Protein AF-A0A9E5EY54-F1 (afdb_monomer)

Secondary structure (DSSP, 8-state):
-TTS-HHHHHHHHHHHHHHHHHHHHHHHHHHHTTSPPP----TT----PPTT-GGGHHHHHHHHHHHHHHHHHTTS-S------S-STT-B-TTS-BHHHHH--TT-HHHHHHHHHHHHHHHHHHHHHHHHHHHSEETTEEHHHH-EEEEE-S-B--SSSS-BSSS--EEEEE-GGGT---S------SSSPPPTHHHHHHHHHHTT---S--TT--S--TT--

Foldseek 3Di:
DVPDDPVVVVVVVVVVVVVVVVVVVVVVCVVCVPPDFDDDDCPPQLQPADPDDLLCLLSVLSNVLVVVVSCVSRVVDQDDDDDSFDLAQTQANRGDRLNVLLQVQPPPVSVVVNVNRVVSVVVSVVVSLVSQQPDDDDPHGRQQCHKDKDFDCWHCPPRRPIDNFPTPIDIGGNVVLVFDDDDDDDDDRVDGFDPCLCVQQVCVSVVNPDQDDDPGPGHDPRGD

Solvent-accessible surface area (backbone atoms only — not comparable to full-atom values): 13260 Å² total; per-residue (Å²): 125,92,87,57,53,78,66,55,48,51,53,50,50,53,50,54,50,51,53,53,50,49,56,52,48,51,59,50,48,66,75,43,71,84,53,76,76,72,90,72,81,65,81,90,65,56,79,81,60,62,92,90,48,72,88,32,48,52,46,42,52,51,27,52,48,48,50,53,50,50,32,50,79,61,63,73,49,93,79,86,87,82,86,90,58,51,78,78,75,10,56,30,68,85,56,46,52,47,41,67,36,36,52,29,66,65,40,66,68,35,49,54,51,48,52,51,32,53,51,47,52,52,52,51,52,50,50,50,48,47,54,31,51,72,35,80,41,92,100,47,29,38,24,33,70,35,76,43,81,47,71,47,91,47,33,41,52,89,47,27,77,54,29,76,59,85,44,53,72,45,79,44,52,12,49,80,60,46,38,61,79,97,75,82,90,84,68,51,92,88,73,52,83,51,74,39,8,53,54,36,38,50,41,43,61,72,69,43,96,62,90,73,37,93,82,28,88,46,65,46,83,81,46,88

Sequence (224 aa):
DKNLGANDRRKLDEYLSSVRQTEKQVGRLQGWVDVPKPNVPETGLQLGSQPGNGHDRPMWLDVMLEVAYLTFITDATRVITFEWSREAGGHGGGGENHHELSHHGGDAGMLSKLATIDKFHLSRLARFMGMLKSTAEADSNMLDRTMILYGSGMNSGKGGEHSPKNLPTLMAGGAKLGFKHGRHLAFDADKHPPLSNVLLTMLQKMGVETNKFADATGTLTGLV

Radius of gyration: 20.41 Å; Cα contacts (8 Å, |Δi|>4): 233; chains: 1; bounding box: 44×51×55 Å

Mean predicted aligned error: 8.87 Å

Structure (mmCIF, N/CA/C/O backbone):
data_AF-A0A9E5EY54-F1
#
_entry.id   AF-A0A9E5EY54-F1
#
loop_
_atom_site.group_PDB
_atom_site.id
_atom_site.type_symbol
_atom_site.label_atom_id
_atom_site.label_alt_id
_atom_site.label_comp_id
_atom_site.label_asym_id
_atom_site.label_entity_id
_atom_site.label_seq_id
_atom_site.pdbx_PDB_ins_code
_atom_site.Cartn_x
_atom_site.Cartn_y
_atom_site.Cartn_z
_atom_site.occupancy
_atom_site.B_iso_or_equiv
_atom_site.auth_seq_id
_atom_site.auth_comp_id
_atom_site.auth_asym_id
_atom_site.auth_atom_id
_atom_site.pdbx_PDB_model_num
ATOM 1 N N . ASP A 1 1 ? -16.550 34.115 2.912 1.00 56.34 1 ASP A N 1
ATOM 2 C CA . ASP A 1 1 ? -16.030 32.996 2.086 1.00 56.34 1 ASP A CA 1
ATOM 3 C C . ASP A 1 1 ? -16.039 33.195 0.568 1.00 56.34 1 ASP A C 1
ATOM 5 O O . ASP A 1 1 ? -15.163 32.650 -0.092 1.00 56.34 1 ASP A O 1
ATOM 9 N N . LYS A 1 2 ? -16.947 33.987 -0.034 1.00 56.59 2 LYS A N 1
ATOM 10 C CA . LYS A 1 2 ? -16.960 34.207 -1.503 1.00 56.59 2 LYS A CA 1
ATOM 11 C C . LYS A 1 2 ? -15.900 35.186 -2.051 1.00 56.59 2 LYS A C 1
ATOM 13 O O . LYS A 1 2 ? -15.722 35.231 -3.261 1.00 56.59 2 LYS A O 1
ATOM 18 N N . ASN A 1 3 ? -15.180 35.908 -1.184 1.00 69.06 3 ASN A N 1
ATOM 19 C CA . ASN A 1 3 ? -14.206 36.948 -1.569 1.00 69.06 3 ASN A CA 1
ATOM 20 C C . ASN A 1 3 ? -12.732 36.512 -1.451 1.00 69.06 3 ASN A C 1
ATOM 22 O O . ASN A 1 3 ? -11.843 37.341 -1.600 1.00 69.06 3 ASN A O 1
ATOM 26 N N . LEU A 1 4 ? -12.459 35.238 -1.151 1.00 77.75 4 LEU A N 1
ATOM 27 C CA . LEU A 1 4 ? -11.096 34.718 -1.012 1.00 77.75 4 LEU A CA 1
ATOM 28 C C . LEU A 1 4 ? -10.596 34.097 -2.322 1.00 77.75 4 LEU A C 1
ATOM 30 O O . LEU A 1 4 ? -11.354 33.443 -3.052 1.00 77.75 4 LEU A O 1
ATOM 34 N N . GLY A 1 5 ? -9.296 34.240 -2.591 1.00 85.81 5 GLY A N 1
ATOM 35 C CA . GLY A 1 5 ? -8.627 33.539 -3.683 1.00 85.81 5 GLY A CA 1
ATOM 36 C C . GLY A 1 5 ? -8.725 32.016 -3.526 1.00 85.81 5 GLY A C 1
ATOM 37 O O . GLY A 1 5 ? -9.009 31.489 -2.451 1.00 85.81 5 GLY A O 1
ATOM 38 N N . ALA A 1 6 ? -8.523 31.262 -4.610 1.00 83.12 6 ALA A N 1
ATOM 39 C CA . ALA A 1 6 ? -8.554 29.793 -4.550 1.00 83.12 6 ALA A CA 1
ATOM 40 C C . ALA A 1 6 ? -7.471 29.213 -3.615 1.00 83.12 6 ALA A C 1
ATOM 42 O O . ALA A 1 6 ? -7.700 28.207 -2.947 1.00 83.12 6 ALA A O 1
ATOM 43 N N . ASN A 1 7 ? -6.304 29.861 -3.541 1.00 76.62 7 ASN A N 1
ATOM 44 C CA . ASN A 1 7 ? -5.217 29.452 -2.650 1.00 76.62 7 ASN A CA 1
ATOM 45 C C . ASN A 1 7 ? -5.533 29.752 -1.181 1.00 76.62 7 ASN A C 1
ATOM 47 O O . ASN A 1 7 ? -5.331 28.882 -0.339 1.00 76.62 7 ASN A O 1
ATOM 51 N N . ASP A 1 8 ? -6.106 30.921 -0.891 1.00 84.69 8 ASP A N 1
ATOM 52 C CA . ASP A 1 8 ? -6.471 31.305 0.477 1.00 84.69 8 ASP A CA 1
ATOM 53 C C . ASP A 1 8 ? -7.584 30.417 1.031 1.00 84.69 8 ASP A C 1
ATOM 55 O O . ASP A 1 8 ? -7.522 30.001 2.183 1.00 84.69 8 ASP A O 1
ATOM 59 N N . ARG A 1 9 ? -8.567 30.051 0.194 1.00 79.44 9 ARG A N 1
ATOM 60 C CA . ARG A 1 9 ? -9.599 29.069 0.564 1.00 79.44 9 ARG A CA 1
ATOM 61 C C . ARG A 1 9 ? -8.993 27.717 0.916 1.00 79.44 9 ARG A C 1
ATOM 63 O O . ARG A 1 9 ? -9.321 27.175 1.959 1.00 79.44 9 ARG A O 1
ATOM 70 N N . ARG A 1 10 ? -8.046 27.222 0.112 1.00 71.44 10 ARG A N 1
ATOM 71 C CA . ARG A 1 10 ? -7.315 25.979 0.415 1.00 71.44 10 ARG A CA 1
ATOM 72 C C . ARG A 1 10 ? -6.575 26.054 1.748 1.00 71.44 10 ARG A C 1
ATOM 74 O O . ARG A 1 10 ? -6.662 25.123 2.537 1.00 71.44 10 ARG A O 1
ATOM 81 N N . LYS A 1 11 ? -5.872 27.159 2.012 1.00 71.12 11 LYS A N 1
ATOM 82 C CA . LYS A 1 11 ? -5.149 27.353 3.275 1.00 71.12 11 LYS A CA 1
ATOM 83 C C . LYS A 1 11 ? -6.075 27.446 4.479 1.00 71.12 11 LYS A C 1
ATOM 85 O O . LYS A 1 11 ? -5.766 26.881 5.526 1.00 71.12 11 LYS A O 1
ATOM 90 N N . LEU A 1 12 ? -7.211 28.116 4.327 1.00 81.88 12 LEU A N 1
ATOM 91 C CA . LEU A 1 12 ? -8.228 28.181 5.366 1.00 81.88 12 LEU A CA 1
ATOM 92 C C . LEU A 1 12 ? -8.849 26.799 5.623 1.00 81.88 12 LEU A C 1
ATOM 94 O O . LEU A 1 12 ? -8.983 26.408 6.780 1.00 81.88 12 LEU A O 1
ATOM 98 N N . ASP A 1 13 ? -9.148 26.035 4.571 1.00 78.56 13 ASP A N 1
ATOM 99 C CA . ASP A 1 13 ? -9.661 24.665 4.676 1.00 78.56 13 ASP A CA 1
ATOM 100 C C . ASP A 1 13 ? -8.648 23.726 5.354 1.00 78.56 13 ASP A C 1
ATOM 102 O O . ASP A 1 13 ? -9.033 22.936 6.219 1.00 78.56 13 ASP A O 1
ATOM 106 N N . GLU A 1 14 ? -7.355 23.827 5.019 1.00 67.75 14 GLU A N 1
ATOM 107 C CA . GLU A 1 14 ? -6.261 23.108 5.696 1.00 67.75 14 GLU A CA 1
ATOM 108 C C . GLU A 1 14 ? -6.229 23.439 7.197 1.00 67.75 14 GLU A C 1
ATOM 110 O O . GLU A 1 14 ? -6.195 22.534 8.034 1.00 67.75 14 GLU A O 1
ATOM 115 N N . TYR A 1 15 ? -6.293 24.729 7.548 1.00 74.69 15 TYR A N 1
ATOM 116 C CA . TYR A 1 15 ? -6.277 25.187 8.938 1.00 74.69 15 TYR A CA 1
ATOM 117 C C . TYR A 1 15 ? -7.493 24.684 9.728 1.00 74.69 15 TYR A C 1
ATOM 119 O O . TYR A 1 15 ? -7.338 24.084 10.792 1.00 74.69 15 TYR A O 1
ATOM 127 N N . LEU A 1 16 ? -8.705 24.867 9.196 1.00 80.75 16 LEU A N 1
ATOM 128 C CA . LEU A 1 16 ? -9.940 24.408 9.839 1.00 80.75 16 LEU A CA 1
ATOM 129 C C . LEU A 1 16 ? -9.972 22.881 9.973 1.00 80.75 16 LEU A C 1
ATOM 131 O O . LEU A 1 16 ? -10.426 22.354 10.991 1.00 80.75 16 LEU A O 1
ATOM 135 N N . SER A 1 17 ? -9.441 22.164 8.980 1.00 70.94 17 SER A N 1
ATOM 136 C CA . SER A 1 17 ? -9.274 20.712 9.052 1.00 70.94 17 SER A CA 1
ATOM 137 C C . SER A 1 17 ? -8.313 20.313 10.171 1.00 70.94 17 SER A C 1
ATOM 139 O O . SER A 1 17 ? -8.625 19.389 10.921 1.00 70.94 17 SER A O 1
ATOM 141 N N . SER A 1 18 ? -7.196 21.029 10.337 1.00 62.22 18 SER A N 1
ATOM 142 C CA . SER A 1 18 ? -6.240 20.794 11.425 1.00 62.22 18 SER A CA 1
ATOM 143 C C . SER A 1 18 ? -6.861 21.033 12.803 1.00 62.22 18 SER A C 1
ATOM 145 O O . SER A 1 18 ? -6.700 20.186 13.679 1.00 62.22 18 SER A O 1
ATOM 147 N N . VAL A 1 19 ? -7.609 22.127 13.000 1.00 79.62 19 VAL A N 1
ATOM 148 C CA . VAL A 1 19 ? -8.304 22.405 14.273 1.00 79.62 19 VAL A CA 1
ATOM 149 C C . VAL A 1 19 ? -9.283 21.278 14.598 1.00 79.62 19 VAL A C 1
ATOM 151 O O . VAL A 1 19 ? -9.236 20.699 15.684 1.00 79.62 19 VAL A O 1
ATOM 154 N N . ARG A 1 20 ? -10.108 20.885 13.622 1.00 76.00 20 ARG A N 1
ATOM 155 C CA . ARG A 1 20 ? -11.089 19.808 13.792 1.00 76.00 20 ARG A CA 1
ATOM 156 C C . ARG A 1 20 ? -10.435 18.450 14.061 1.00 76.00 20 ARG A C 1
ATOM 158 O O . ARG A 1 20 ? -10.996 17.625 14.782 1.00 76.00 20 ARG A O 1
ATOM 165 N N . GLN A 1 21 ? -9.269 18.186 13.471 1.00 69.25 21 GLN A N 1
ATOM 166 C CA . GLN A 1 21 ? -8.481 16.989 13.767 1.00 69.25 21 GLN A CA 1
ATOM 167 C C . GLN A 1 21 ? -7.968 17.001 15.210 1.00 69.25 21 GLN A C 1
ATOM 169 O O . GLN A 1 21 ? -8.111 15.984 15.888 1.00 69.25 21 GLN A O 1
ATOM 174 N N . THR A 1 22 ? -7.463 18.136 15.699 1.00 67.50 22 THR A N 1
ATOM 175 C CA . THR A 1 22 ? -7.030 18.296 17.095 1.00 67.50 22 THR A CA 1
ATOM 176 C C . THR A 1 22 ? -8.183 18.070 18.070 1.00 67.50 22 THR A C 1
ATOM 178 O O . THR A 1 22 ? -8.035 17.300 19.014 1.00 67.50 22 THR A O 1
ATOM 181 N N . GLU A 1 23 ? -9.359 18.653 17.827 1.00 76.06 23 GLU A N 1
ATOM 182 C CA . GLU A 1 23 ? -10.547 18.448 18.672 1.00 76.06 23 GLU A CA 1
ATOM 183 C C . GLU A 1 23 ? -10.952 16.971 18.742 1.00 76.06 23 GLU A C 1
ATOM 185 O O . GLU A 1 23 ? -11.144 16.415 19.826 1.00 76.06 23 GLU A O 1
ATOM 190 N N . LYS A 1 24 ? -11.017 16.299 17.585 1.00 73.69 24 LYS A N 1
ATOM 191 C CA . LYS A 1 24 ? -11.286 14.856 17.523 1.00 73.69 24 LYS A CA 1
ATOM 192 C C . LYS A 1 24 ? -10.213 14.053 18.255 1.00 73.69 24 LYS A C 1
ATOM 194 O O . LYS A 1 24 ? -10.537 13.071 18.918 1.00 73.69 24 LYS A O 1
ATOM 199 N N . GLN A 1 25 ? -8.945 14.448 18.145 1.00 70.00 25 GLN A N 1
ATOM 200 C CA . GLN A 1 25 ? -7.847 13.788 18.840 1.00 70.00 25 GLN A CA 1
ATOM 201 C C . GLN A 1 25 ? -7.970 13.942 20.356 1.00 70.00 25 GLN A C 1
ATOM 203 O O . GLN A 1 25 ? -7.832 12.939 21.047 1.00 70.00 25 GLN A O 1
ATOM 208 N N . VAL A 1 26 ? -8.283 15.137 20.864 1.00 77.94 26 VAL A N 1
ATOM 209 C CA . VAL A 1 26 ? -8.530 15.374 22.296 1.00 77.94 26 VAL A CA 1
ATOM 210 C C . VAL A 1 26 ? -9.701 14.529 22.788 1.00 77.94 26 VAL A C 1
ATOM 212 O O . VAL A 1 26 ? -9.560 13.840 23.793 1.00 77.94 26 VAL A O 1
ATOM 215 N N . GLY A 1 27 ? -10.816 14.503 22.051 1.00 78.62 27 GLY A N 1
ATOM 216 C CA . GLY A 1 27 ? -11.973 13.677 22.405 1.00 78.62 27 GLY A CA 1
ATOM 217 C C . GLY A 1 27 ? -11.641 12.182 22.467 1.00 78.62 27 GLY A C 1
ATOM 218 O O . GLY A 1 27 ? -12.057 11.495 23.396 1.00 78.62 27 GLY A O 1
ATOM 219 N N . ARG A 1 28 ? -10.824 11.672 21.532 1.00 75.69 28 ARG A N 1
ATOM 220 C CA . ARG A 1 28 ? -10.296 10.302 21.634 1.00 75.69 28 ARG A CA 1
ATOM 221 C C . ARG A 1 28 ? -9.396 10.151 22.858 1.00 75.69 28 ARG A C 1
ATOM 223 O O . ARG A 1 28 ? -9.621 9.244 23.639 1.00 75.69 28 ARG A O 1
ATOM 230 N N . LEU A 1 29 ? -8.412 11.028 23.058 1.00 76.00 29 LEU A N 1
ATOM 231 C CA . LEU A 1 29 ? -7.468 10.926 24.179 1.00 76.00 29 LEU A CA 1
ATOM 232 C C . LEU A 1 29 ? -8.177 10.909 25.538 1.00 76.00 29 LEU A C 1
ATOM 234 O O . LEU A 1 29 ? -7.784 10.135 26.401 1.00 76.00 29 LEU A O 1
ATOM 238 N N . GLN A 1 30 ? -9.252 11.684 25.707 1.00 80.12 30 GLN A N 1
ATOM 239 C CA . GLN A 1 30 ? -10.081 11.654 26.916 1.00 80.12 30 GLN A CA 1
ATOM 240 C C . GLN A 1 30 ? -10.681 10.267 27.184 1.00 80.12 30 GLN A C 1
ATOM 242 O O . GLN A 1 30 ? -10.671 9.816 28.322 1.00 80.12 30 GLN A O 1
ATOM 247 N N . GLY A 1 31 ? -11.153 9.565 26.149 1.00 77.44 31 GLY A N 1
ATOM 248 C CA . GLY A 1 31 ? -11.696 8.209 26.289 1.00 77.44 31 GLY A CA 1
ATOM 249 C C . GLY A 1 31 ? -10.645 7.125 26.556 1.00 77.44 31 GLY A C 1
ATOM 250 O O . GLY A 1 31 ? -11.003 6.029 26.973 1.00 77.44 31 GLY A O 1
ATOM 251 N N . TRP A 1 32 ? -9.365 7.422 26.323 1.00 74.38 32 TRP A N 1
ATOM 252 C CA . TRP A 1 32 ? -8.252 6.477 26.459 1.00 74.38 32 TRP A CA 1
ATOM 253 C C . TRP A 1 32 ? -7.305 6.815 27.617 1.00 74.38 32 TRP A C 1
ATOM 255 O O . TRP A 1 32 ? -6.356 6.071 27.847 1.00 74.38 32 TRP A O 1
ATOM 265 N N . VAL A 1 33 ? -7.547 7.909 28.351 1.00 79.62 33 VAL A N 1
ATOM 266 C CA . VAL A 1 33 ? -6.635 8.393 29.404 1.00 79.62 33 VAL A CA 1
ATOM 267 C C . VAL A 1 33 ? -6.469 7.379 30.540 1.00 79.62 33 VAL A C 1
ATOM 269 O O . VAL A 1 33 ? -5.359 7.189 31.028 1.00 79.62 33 VAL A O 1
ATOM 272 N N . ASP A 1 34 ? -7.552 6.673 30.875 1.00 83.81 34 ASP A N 1
ATOM 273 C CA . ASP A 1 34 ? -7.596 5.655 31.929 1.00 83.81 34 ASP A CA 1
ATOM 274 C C . ASP A 1 34 ? -7.601 4.221 31.371 1.00 83.81 34 ASP A C 1
ATOM 276 O O . ASP A 1 34 ? -7.705 3.255 32.129 1.00 83.81 34 ASP A O 1
ATOM 280 N N . VAL A 1 35 ? -7.503 4.052 30.046 1.00 77.50 35 VAL A N 1
ATOM 281 C CA . VAL A 1 35 ? -7.444 2.727 29.419 1.00 77.50 35 VAL A CA 1
ATOM 282 C C . VAL A 1 35 ? -5.991 2.249 29.458 1.00 77.50 35 VAL A C 1
ATOM 284 O O . VAL A 1 35 ? -5.136 2.833 28.785 1.00 77.50 35 VAL A O 1
ATOM 287 N N . PRO A 1 36 ? -5.666 1.195 30.228 1.00 77.56 36 PRO A N 1
ATOM 288 C CA . PRO A 1 36 ? -4.307 0.683 30.270 1.00 77.56 36 PRO A CA 1
ATOM 289 C C . PRO A 1 36 ? -3.903 0.185 28.881 1.00 77.56 36 PRO A C 1
ATOM 291 O O . PRO A 1 36 ? -4.660 -0.520 28.210 1.00 77.56 36 PRO A O 1
ATOM 294 N N . LYS A 1 37 ? -2.687 0.541 28.451 1.00 73.75 37 LYS A N 1
ATOM 295 C CA . LYS A 1 37 ? -2.128 0.013 27.203 1.00 73.75 37 LYS A CA 1
ATOM 296 C C . LYS A 1 37 ? -2.082 -1.518 27.278 1.00 73.75 37 LYS A C 1
ATOM 298 O O . LYS A 1 37 ? -1.728 -2.052 28.334 1.00 73.75 37 LYS A O 1
ATOM 303 N N . PRO A 1 38 ? -2.405 -2.231 26.188 1.00 71.81 38 PRO A N 1
ATOM 304 C CA . PRO A 1 38 ? -2.306 -3.682 26.182 1.00 71.81 38 PRO A CA 1
ATOM 305 C C . PRO A 1 38 ? -0.857 -4.110 26.439 1.00 71.81 38 PRO A C 1
ATOM 307 O O . PRO A 1 38 ? 0.084 -3.473 25.961 1.00 71.81 38 PRO A O 1
ATOM 310 N N . ASN A 1 39 ? -0.679 -5.193 27.197 1.00 76.50 39 ASN A N 1
ATOM 311 C CA . ASN A 1 39 ? 0.634 -5.797 27.386 1.00 76.50 39 ASN A CA 1
ATOM 312 C C . ASN A 1 39 ? 0.988 -6.605 26.133 1.00 76.50 39 ASN A C 1
ATOM 314 O O . ASN A 1 39 ? 0.347 -7.619 25.849 1.00 76.50 39 ASN A O 1
ATOM 318 N N . VAL A 1 40 ? 1.979 -6.138 25.378 1.00 73.12 40 VAL A N 1
ATOM 319 C CA . VAL A 1 40 ? 2.415 -6.774 24.134 1.00 73.12 40 VAL A CA 1
ATOM 320 C C . VAL A 1 40 ? 3.734 -7.496 24.400 1.00 73.12 40 VAL A C 1
ATOM 322 O O . VAL A 1 40 ? 4.707 -6.835 24.760 1.00 73.12 40 VAL A O 1
ATOM 325 N N . PRO A 1 41 ? 3.805 -8.827 24.220 1.00 74.56 41 PRO A N 1
ATOM 326 C CA . PRO A 1 41 ? 5.069 -9.542 24.308 1.00 74.56 41 PRO A CA 1
ATOM 327 C C . PRO A 1 41 ? 6.076 -8.995 23.291 1.00 74.56 41 PRO A C 1
ATOM 329 O O . PRO A 1 41 ? 5.799 -8.957 22.096 1.00 74.56 41 PRO A O 1
ATOM 332 N N . GLU A 1 42 ? 7.265 -8.619 23.757 1.00 67.12 42 GLU A N 1
ATOM 333 C CA . GLU A 1 42 ? 8.355 -8.132 22.895 1.00 67.12 42 GLU A CA 1
ATOM 334 C C . GLU A 1 42 ? 9.062 -9.270 22.134 1.00 67.12 42 GLU A C 1
ATOM 336 O O . GLU A 1 42 ? 9.930 -9.045 21.292 1.00 67.12 42 GLU A O 1
ATOM 341 N N . THR A 1 43 ? 8.710 -10.525 22.424 1.00 72.44 43 THR A N 1
ATOM 342 C CA . THR A 1 43 ? 9.352 -11.706 21.846 1.00 72.44 43 THR A CA 1
ATOM 343 C C . THR A 1 43 ? 9.196 -11.736 20.326 1.00 72.44 43 THR A C 1
ATOM 345 O O . THR A 1 43 ? 8.092 -11.850 19.802 1.00 72.44 43 THR A O 1
ATOM 348 N N . GLY A 1 44 ? 10.324 -11.691 19.613 1.00 62.50 44 GLY A N 1
ATOM 349 C CA . GLY A 1 44 ? 10.362 -11.725 18.149 1.00 62.50 44 GLY A CA 1
ATOM 350 C C . GLY A 1 44 ? 10.303 -10.353 17.475 1.00 62.50 44 GLY A C 1
ATOM 351 O O . GLY A 1 44 ? 10.434 -10.313 16.245 1.00 62.50 44 GLY A O 1
ATOM 352 N N . LEU A 1 45 ? 10.159 -9.275 18.259 1.00 67.50 45 LEU A N 1
ATOM 353 C CA . LEU A 1 45 ? 10.294 -7.903 17.787 1.00 67.50 45 LEU A CA 1
ATOM 354 C C . LEU A 1 45 ? 11.774 -7.498 17.699 1.00 67.50 45 LEU A C 1
ATOM 356 O O . LEU A 1 45 ? 12.581 -7.780 18.584 1.00 67.50 45 LEU A O 1
ATOM 360 N N . GLN A 1 46 ? 12.125 -6.837 16.610 1.00 62.12 46 GLN A N 1
ATOM 361 C CA . GLN A 1 46 ? 13.414 -6.243 16.323 1.00 62.12 46 GLN A CA 1
ATOM 362 C C . GLN A 1 46 ? 13.308 -4.734 16.564 1.00 62.12 46 GLN A C 1
ATOM 364 O O . GLN A 1 46 ? 12.893 -4.003 15.677 1.00 62.12 46 GLN A O 1
ATOM 369 N N . LEU A 1 47 ? 13.666 -4.250 17.760 1.00 64.06 47 LEU A N 1
ATOM 370 C CA . LEU A 1 47 ? 13.564 -2.820 18.127 1.00 64.06 47 LEU A CA 1
ATOM 371 C C . LEU A 1 47 ? 14.928 -2.119 18.307 1.00 64.06 47 LEU A C 1
ATOM 373 O O . LEU A 1 47 ? 14.987 -0.959 18.703 1.00 64.06 47 LEU A O 1
ATOM 377 N N . GLY A 1 48 ? 16.036 -2.806 18.012 1.00 59.47 48 GLY A N 1
ATOM 378 C CA . GLY A 1 48 ? 17.401 -2.368 18.343 1.00 59.47 48 GLY A CA 1
ATOM 379 C C . GLY A 1 48 ? 18.137 -1.516 17.299 1.00 59.47 48 GLY A C 1
ATOM 380 O O . GLY A 1 48 ? 19.354 -1.391 17.407 1.00 59.47 48 GLY A O 1
ATOM 381 N N . SER A 1 49 ? 17.464 -0.974 16.276 1.00 56.41 49 SER A N 1
ATOM 382 C CA . SER A 1 49 ? 18.142 -0.224 15.200 1.00 56.41 49 SER A CA 1
ATOM 383 C C . SER A 1 49 ? 18.828 1.049 15.709 1.00 56.41 49 SER A C 1
ATOM 385 O O . SER A 1 49 ? 18.222 1.836 16.441 1.00 56.41 49 SER A O 1
ATOM 387 N N . GLN A 1 50 ? 20.068 1.288 15.263 1.00 55.97 50 GLN A N 1
ATOM 388 C CA . GLN A 1 50 ? 20.792 2.533 15.523 1.00 55.97 50 GLN A CA 1
ATOM 389 C C . GLN A 1 50 ? 20.778 3.452 14.284 1.00 55.97 50 GLN A C 1
ATOM 391 O O . GLN A 1 50 ? 21.206 3.044 13.201 1.00 55.97 50 GLN A O 1
ATOM 396 N N . PRO A 1 51 ? 20.308 4.711 14.395 1.00 48.31 51 PRO A N 1
ATOM 397 C CA . PRO A 1 51 ? 20.301 5.639 13.266 1.00 48.31 51 PRO A CA 1
ATOM 398 C C . PRO A 1 51 ? 21.720 5.949 12.760 1.00 48.31 51 PRO A C 1
ATOM 400 O O . PRO A 1 51 ? 22.601 6.273 13.551 1.00 48.31 51 PRO A O 1
ATOM 403 N N . GLY A 1 52 ? 21.926 5.934 11.437 1.00 52.66 52 GLY A N 1
ATOM 404 C CA . GLY A 1 52 ? 23.151 6.440 10.793 1.00 52.66 52 GLY A CA 1
ATOM 405 C C . GLY A 1 52 ? 24.108 5.387 10.226 1.00 52.66 52 GLY A C 1
ATOM 406 O O . GLY A 1 52 ? 25.087 5.761 9.586 1.00 52.66 52 GLY A O 1
ATOM 407 N N . ASN A 1 53 ? 23.819 4.093 10.385 1.00 53.16 53 ASN A N 1
ATOM 408 C CA . ASN A 1 53 ? 24.580 3.019 9.749 1.00 53.16 53 ASN A CA 1
ATOM 409 C C . ASN A 1 53 ? 23.758 2.370 8.620 1.00 53.16 53 ASN A C 1
ATOM 411 O O . ASN A 1 53 ? 22.684 1.825 8.864 1.00 53.16 53 ASN A O 1
ATOM 415 N N . GLY A 1 54 ? 24.256 2.404 7.378 1.00 50.12 54 GLY A N 1
ATOM 416 C CA . GLY A 1 54 ? 23.603 1.746 6.236 1.00 50.12 54 GLY A CA 1
ATOM 417 C C . GLY A 1 54 ? 23.429 0.230 6.419 1.00 50.12 54 GLY A C 1
ATOM 418 O O . GLY A 1 54 ? 22.485 -0.342 5.877 1.00 50.12 54 GLY A O 1
ATOM 419 N N . HIS A 1 55 ? 24.269 -0.404 7.250 1.00 52.00 55 HIS A N 1
ATOM 420 C CA . HIS A 1 55 ? 24.157 -1.824 7.602 1.00 52.00 55 HIS A CA 1
ATOM 421 C C . HIS A 1 55 ? 22.907 -2.167 8.432 1.00 52.00 55 HIS A C 1
ATOM 423 O O . HIS A 1 55 ? 22.509 -3.329 8.463 1.00 52.00 55 HIS A O 1
ATOM 429 N N . ASP A 1 56 ? 22.238 -1.173 9.022 1.00 66.12 56 ASP A N 1
ATOM 430 C CA . ASP A 1 56 ? 21.012 -1.363 9.803 1.00 66.12 56 ASP A CA 1
ATOM 431 C C . ASP A 1 56 ? 19.734 -1.155 8.974 1.00 66.12 56 ASP A C 1
ATOM 433 O O . ASP A 1 56 ? 18.641 -1.126 9.533 1.00 66.12 56 ASP A O 1
ATOM 437 N N . ARG A 1 57 ? 19.804 -1.024 7.639 1.00 72.12 57 ARG A N 1
ATOM 438 C CA . ARG A 1 57 ? 18.602 -0.762 6.823 1.00 72.12 57 ARG A CA 1
ATOM 439 C C . ARG A 1 57 ? 17.530 -1.859 6.923 1.00 72.12 57 ARG A C 1
ATOM 441 O O . ARG A 1 57 ? 16.365 -1.500 7.119 1.00 72.12 57 ARG A O 1
ATOM 448 N N . PRO A 1 58 ? 17.865 -3.162 6.833 1.00 77.56 58 PRO A N 1
ATOM 449 C CA . PRO A 1 58 ? 16.902 -4.229 7.100 1.00 77.56 58 PRO A CA 1
ATOM 450 C C . PRO A 1 58 ? 16.279 -4.129 8.48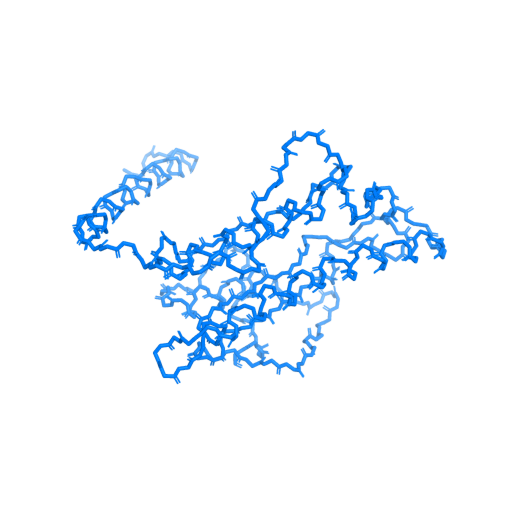5 1.00 77.56 58 PRO A C 1
ATOM 452 O O . PRO A 1 58 ? 15.058 -4.170 8.599 1.00 77.56 58 PRO A O 1
ATOM 455 N N . MET A 1 59 ? 17.118 -3.916 9.500 1.00 77.88 59 MET A N 1
ATOM 456 C CA . MET A 1 59 ? 16.692 -3.784 10.889 1.00 77.88 59 MET A CA 1
ATOM 457 C C . MET A 1 59 ? 15.731 -2.607 11.053 1.00 77.88 59 MET A C 1
ATOM 459 O O . MET A 1 59 ? 14.656 -2.768 11.605 1.00 77.88 59 MET A O 1
ATOM 463 N N . TRP A 1 60 ? 16.064 -1.437 10.511 1.00 80.81 60 TRP A N 1
ATOM 464 C CA . TRP A 1 60 ? 15.213 -0.252 10.557 1.00 80.81 60 TRP A CA 1
ATOM 465 C C . TRP A 1 60 ? 13.840 -0.495 9.926 1.00 80.81 60 TRP A C 1
ATOM 467 O O . TRP A 1 60 ? 12.831 -0.063 10.478 1.00 80.81 60 TRP A O 1
ATOM 477 N N . LEU A 1 61 ? 13.785 -1.173 8.775 1.00 85.06 61 LEU A N 1
ATOM 478 C CA . LEU A 1 61 ? 12.512 -1.446 8.109 1.00 85.06 61 LEU A CA 1
ATOM 479 C C . LEU A 1 61 ? 11.668 -2.422 8.934 1.00 85.06 61 LEU A C 1
ATOM 481 O O . LEU A 1 61 ? 10.470 -2.197 9.097 1.00 85.06 61 LEU A O 1
ATOM 485 N N . ASP A 1 62 ? 12.303 -3.457 9.488 1.00 84.38 62 ASP A N 1
ATOM 486 C CA . ASP A 1 62 ? 11.657 -4.415 10.384 1.00 84.38 62 ASP A CA 1
ATOM 487 C C . ASP A 1 62 ? 11.108 -3.695 11.637 1.00 84.38 62 ASP A C 1
ATOM 489 O O . ASP A 1 62 ? 9.916 -3.815 11.921 1.00 84.38 62 ASP A O 1
ATOM 493 N N . VAL A 1 63 ? 11.909 -2.837 12.291 1.00 84.00 63 VAL A N 1
ATOM 494 C CA . VAL A 1 63 ? 11.492 -1.992 13.431 1.00 84.00 63 VAL A CA 1
ATOM 495 C C . VAL A 1 63 ? 10.280 -1.139 13.067 1.00 84.00 63 VAL A C 1
ATOM 497 O O . VAL A 1 63 ? 9.302 -1.104 13.806 1.00 84.00 63 VAL A O 1
ATOM 500 N N . MET A 1 64 ? 10.319 -0.424 11.939 1.00 89.12 64 MET A N 1
ATOM 501 C CA . MET A 1 64 ? 9.239 0.496 11.568 1.00 89.12 64 MET A CA 1
ATOM 502 C C . MET A 1 64 ? 7.936 -0.239 11.249 1.00 89.12 64 MET A C 1
ATOM 504 O O . MET A 1 64 ? 6.860 0.240 11.606 1.00 89.12 64 MET A O 1
ATOM 508 N N . LEU A 1 65 ? 8.014 -1.416 10.621 1.00 91.31 65 LEU A N 1
ATOM 509 C CA . LEU A 1 65 ? 6.845 -2.264 10.377 1.00 91.31 65 LEU A CA 1
ATOM 510 C C . LEU A 1 65 ? 6.284 -2.856 11.671 1.00 91.31 65 LEU A C 1
ATOM 512 O O . LEU A 1 65 ? 5.070 -2.990 11.815 1.00 91.31 65 LEU A O 1
ATOM 516 N N . GLU A 1 66 ? 7.140 -3.175 12.631 1.00 87.38 66 GLU A N 1
ATOM 517 C CA . GLU A 1 66 ? 6.709 -3.628 13.948 1.00 87.38 66 GLU A CA 1
ATOM 518 C C . GLU A 1 66 ? 6.097 -2.499 14.770 1.00 87.38 66 GLU A C 1
ATOM 520 O O . GLU A 1 66 ? 5.038 -2.693 15.354 1.00 87.38 66 GLU A O 1
ATOM 525 N N . VAL A 1 67 ? 6.665 -1.292 14.742 1.00 87.00 67 VAL A N 1
ATOM 526 C CA . VAL A 1 67 ? 6.041 -0.100 15.332 1.00 87.00 67 VAL A CA 1
ATOM 527 C C . VAL A 1 67 ? 4.677 0.155 14.691 1.00 87.00 67 VAL A C 1
ATOM 529 O O . VAL A 1 67 ? 3.703 0.371 15.409 1.00 87.00 67 VAL A O 1
ATOM 532 N N . ALA A 1 68 ? 4.567 0.065 13.362 1.00 92.31 68 ALA A N 1
ATOM 533 C CA . ALA A 1 68 ? 3.289 0.173 12.662 1.00 92.31 68 ALA A CA 1
ATOM 534 C C . ALA A 1 68 ? 2.273 -0.866 13.171 1.00 92.31 68 ALA A C 1
ATOM 536 O O . ALA A 1 68 ? 1.145 -0.512 13.514 1.00 92.31 68 ALA A O 1
ATOM 537 N N . TYR A 1 69 ? 2.690 -2.125 13.315 1.00 92.06 69 TYR A N 1
ATOM 538 C CA . TYR A 1 69 ? 1.870 -3.187 13.898 1.00 92.06 69 TYR A CA 1
ATOM 539 C C . TYR A 1 69 ? 1.457 -2.876 15.350 1.00 92.06 69 TYR A C 1
ATOM 541 O O . TYR A 1 69 ? 0.273 -2.961 15.683 1.00 92.06 69 TYR A O 1
ATOM 549 N N . LEU A 1 70 ? 2.396 -2.427 16.191 1.00 83.69 70 LEU A N 1
ATOM 550 C CA . LEU A 1 70 ? 2.136 -2.014 17.572 1.00 83.69 70 LEU A CA 1
ATOM 551 C C . LEU A 1 70 ? 1.086 -0.899 17.633 1.00 83.69 70 LEU A C 1
ATOM 553 O O . LEU A 1 70 ? 0.206 -0.923 18.494 1.00 83.69 70 LEU A O 1
ATOM 557 N N . THR A 1 71 ? 1.131 0.067 16.711 1.00 89.19 71 THR A N 1
ATOM 558 C CA . THR A 1 71 ? 0.146 1.157 16.685 1.00 89.19 71 THR A CA 1
ATOM 559 C C . THR A 1 71 ? -1.270 0.691 16.347 1.00 89.19 71 THR A C 1
ATOM 561 O O . THR A 1 71 ? -2.222 1.337 16.783 1.00 89.19 71 THR A O 1
ATOM 564 N N . PHE A 1 72 ? -1.429 -0.427 15.631 1.00 89.44 72 PHE A N 1
ATOM 565 C CA . PHE A 1 72 ? -2.742 -1.025 15.389 1.00 89.44 72 PHE A CA 1
ATOM 566 C C . PHE A 1 72 ? -3.238 -1.824 16.593 1.00 89.44 72 PHE A C 1
ATOM 568 O O . PHE A 1 72 ? -4.353 -1.587 17.047 1.00 89.44 72 PHE A O 1
ATOM 575 N N . ILE A 1 73 ? -2.419 -2.705 17.176 1.00 85.88 73 ILE A N 1
ATOM 576 C CA . ILE A 1 73 ? -2.860 -3.521 18.326 1.00 85.88 73 ILE A CA 1
ATOM 577 C C . ILE A 1 73 ? -3.101 -2.694 19.596 1.00 85.88 73 ILE A C 1
ATOM 579 O O . ILE A 1 73 ? -3.891 -3.088 20.447 1.00 85.88 73 ILE A O 1
ATOM 583 N N . THR A 1 74 ? -2.414 -1.557 19.736 1.00 82.44 74 THR A N 1
ATOM 584 C CA . THR A 1 74 ? -2.616 -0.610 20.847 1.00 82.44 74 THR A CA 1
ATOM 585 C C . THR A 1 74 ? -3.667 0.448 20.538 1.00 82.44 74 THR A C 1
ATOM 587 O O . THR A 1 74 ? -3.860 1.366 21.330 1.00 82.44 74 THR A O 1
ATOM 590 N N . ASP A 1 75 ? -4.332 0.330 19.387 1.00 83.31 75 ASP A N 1
ATOM 591 C CA . ASP A 1 75 ? -5.387 1.229 18.935 1.00 83.31 75 ASP A CA 1
ATOM 592 C C . ASP A 1 75 ? -4.960 2.704 18.773 1.00 83.31 75 ASP A C 1
ATOM 594 O O . ASP A 1 75 ? -5.793 3.607 18.676 1.00 83.31 75 ASP A O 1
ATOM 598 N N . ALA A 1 76 ? -3.653 2.966 18.689 1.00 84.12 76 ALA A N 1
ATOM 599 C CA . ALA A 1 76 ? -3.078 4.308 18.658 1.00 84.12 76 ALA A CA 1
ATOM 600 C C . ALA A 1 76 ? -3.380 5.069 17.354 1.00 84.12 76 ALA A C 1
ATOM 602 O O . ALA A 1 76 ? -3.508 6.297 17.357 1.00 84.12 76 ALA A O 1
ATOM 603 N N . THR A 1 77 ? -3.510 4.360 16.228 1.00 89.94 77 THR A N 1
ATOM 604 C CA . THR A 1 77 ? -3.909 4.942 14.938 1.00 89.94 77 THR A CA 1
ATOM 605 C C . THR A 1 77 ? -4.798 3.991 14.137 1.00 89.94 77 THR A C 1
ATOM 607 O O . THR A 1 77 ? -4.925 2.811 14.445 1.00 89.94 77 THR A O 1
ATOM 610 N N . ARG A 1 78 ? -5.444 4.526 13.097 1.00 90.88 78 ARG A N 1
ATOM 611 C CA . ARG A 1 78 ? -6.199 3.762 12.086 1.00 90.88 78 ARG A CA 1
ATOM 612 C C . ARG A 1 78 ? -5.573 3.827 10.698 1.00 90.88 78 ARG A C 1
ATOM 614 O O . ARG A 1 78 ? -5.971 3.072 9.822 1.00 90.88 78 ARG A O 1
ATOM 621 N N . VAL A 1 79 ? -4.634 4.748 10.483 1.00 93.94 79 VAL A N 1
ATOM 622 C CA . VAL A 1 79 ? -4.028 5.015 9.175 1.00 93.94 79 VAL A CA 1
ATOM 623 C C . VAL A 1 79 ? -2.528 5.185 9.353 1.00 93.94 79 VAL A C 1
ATOM 625 O O . VAL A 1 79 ? -2.084 5.865 10.281 1.00 93.94 79 VAL A O 1
ATOM 628 N N . ILE A 1 80 ? -1.769 4.568 8.451 1.00 95.50 80 ILE A N 1
ATOM 629 C CA . ILE A 1 80 ? -0.312 4.646 8.382 1.00 95.50 80 ILE A CA 1
ATOM 630 C C . ILE A 1 80 ? 0.068 4.894 6.925 1.00 95.50 80 ILE A C 1
ATOM 632 O O . ILE A 1 80 ? -0.375 4.169 6.037 1.00 95.50 80 ILE A O 1
ATOM 636 N N . THR A 1 81 ? 0.917 5.893 6.700 1.00 94.12 81 THR A N 1
ATOM 637 C CA . THR A 1 81 ? 1.621 6.103 5.432 1.00 94.12 81 THR A CA 1
ATOM 638 C C . THR A 1 81 ? 3.103 5.989 5.727 1.00 94.12 81 THR A C 1
ATOM 640 O O . THR A 1 81 ? 3.604 6.680 6.613 1.00 94.12 81 THR A O 1
ATOM 643 N N . PHE A 1 82 ? 3.798 5.105 5.018 1.00 91.44 82 PHE A N 1
ATOM 644 C CA . PHE A 1 82 ? 5.189 4.802 5.313 1.00 91.44 82 PHE A CA 1
ATOM 645 C C . PHE A 1 82 ? 5.997 4.643 4.027 1.00 91.44 82 PHE A C 1
ATOM 647 O O . PHE A 1 82 ? 5.711 3.775 3.207 1.00 91.44 82 PHE A O 1
ATOM 654 N N . GLU A 1 83 ? 7.009 5.492 3.864 1.00 88.19 83 GLU A N 1
ATOM 655 C CA . GLU A 1 83 ? 7.975 5.432 2.770 1.00 88.19 83 GLU A CA 1
ATOM 656 C C . GLU A 1 83 ? 9.109 4.464 3.138 1.00 88.19 83 GLU A C 1
ATOM 658 O O . GLU A 1 83 ? 9.868 4.682 4.086 1.00 88.19 83 GLU A O 1
ATOM 663 N N . TRP A 1 84 ? 9.223 3.374 2.383 1.00 86.25 84 TRP A N 1
ATOM 664 C CA . TRP A 1 84 ? 10.156 2.286 2.689 1.00 86.25 84 TRP A CA 1
ATOM 665 C C . TRP A 1 84 ? 11.569 2.529 2.190 1.00 86.25 84 TRP A C 1
ATOM 667 O O . TRP A 1 84 ? 12.482 1.823 2.607 1.00 86.25 84 TRP A O 1
ATOM 677 N N . SER A 1 85 ? 11.765 3.481 1.283 1.00 76.12 85 SER A N 1
ATOM 678 C CA . SER A 1 85 ? 13.057 3.880 0.729 1.00 76.12 85 SER A CA 1
ATOM 679 C C . SER A 1 85 ? 12.898 5.204 -0.003 1.00 76.12 85 SER A C 1
ATOM 681 O O . SER A 1 85 ? 11.823 5.480 -0.524 1.00 76.12 85 SER A O 1
ATOM 683 N N . ARG A 1 86 ? 13.969 6.000 -0.036 1.00 70.94 86 ARG A N 1
ATOM 684 C CA . ARG A 1 86 ? 13.988 7.294 -0.728 1.00 70.94 86 ARG A CA 1
ATOM 685 C C . ARG A 1 86 ? 14.169 7.094 -2.226 1.00 70.94 86 ARG A C 1
ATOM 687 O O . ARG A 1 86 ? 14.892 6.191 -2.634 1.00 70.94 86 ARG A O 1
ATOM 694 N N . GLU A 1 87 ? 13.586 7.970 -3.040 1.00 61.09 87 GLU A N 1
ATOM 695 C CA . GLU A 1 87 ? 13.730 7.885 -4.501 1.00 61.09 87 GLU A CA 1
ATOM 696 C C . GLU A 1 87 ? 15.171 8.129 -4.980 1.00 61.09 87 GLU A C 1
ATOM 698 O O . GLU A 1 87 ? 15.659 7.416 -5.854 1.00 61.09 87 GLU A O 1
ATOM 703 N N . ALA A 1 88 ? 15.875 9.099 -4.384 1.00 56.56 88 ALA A N 1
ATOM 704 C CA . ALA A 1 88 ? 17.274 9.399 -4.690 1.00 56.56 88 ALA A CA 1
ATOM 705 C C . ALA A 1 88 ? 18.209 8.665 -3.720 1.00 56.56 88 ALA A C 1
ATOM 707 O O . ALA A 1 88 ? 18.123 8.847 -2.503 1.00 56.56 88 ALA A O 1
ATOM 708 N N . GLY A 1 89 ? 19.104 7.832 -4.262 1.00 57.75 89 GLY A N 1
ATOM 709 C CA . GLY A 1 89 ? 20.001 7.002 -3.454 1.00 57.75 89 GLY A CA 1
ATOM 710 C C . GLY A 1 89 ? 19.255 5.985 -2.587 1.00 57.75 89 GLY A C 1
ATOM 711 O O . GLY A 1 89 ? 19.725 5.647 -1.505 1.00 57.75 89 GLY A O 1
ATOM 712 N N . GLY A 1 90 ? 18.059 5.551 -3.004 1.00 60.53 90 GLY A N 1
ATOM 713 C CA . GLY A 1 90 ? 17.296 4.511 -2.315 1.00 60.53 90 GLY A CA 1
ATOM 714 C C . GLY A 1 90 ? 18.130 3.252 -2.114 1.00 60.53 90 GLY A C 1
ATOM 715 O O . GLY A 1 90 ? 18.883 2.865 -3.002 1.00 60.53 90 GLY A O 1
ATOM 716 N N . HIS A 1 91 ? 18.004 2.621 -0.949 1.00 62.34 91 HIS A N 1
ATOM 717 C CA . HIS A 1 91 ? 18.827 1.469 -0.584 1.00 62.34 91 HIS A CA 1
ATOM 718 C C 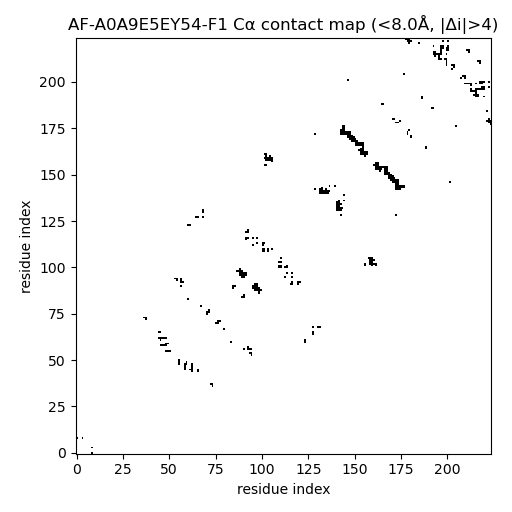. HIS A 1 91 ? 18.019 0.173 -0.652 1.00 62.34 91 HIS A C 1
ATOM 720 O O . HIS A 1 91 ? 16.885 0.118 -0.167 1.00 62.34 91 HIS A O 1
ATOM 726 N N . GLY A 1 92 ? 18.631 -0.861 -1.223 1.00 62.25 92 GLY A N 1
ATOM 727 C CA . GLY A 1 92 ? 18.230 -2.253 -1.081 1.00 62.25 92 GLY A CA 1
ATOM 728 C C . GLY A 1 92 ? 18.544 -2.823 0.301 1.00 62.25 92 GLY A C 1
ATOM 729 O O . GLY A 1 92 ? 19.138 -2.164 1.157 1.00 62.25 92 GLY A O 1
ATOM 730 N N . GLY A 1 93 ? 18.167 -4.084 0.516 1.00 57.22 93 GLY A N 1
ATOM 731 C CA . GLY A 1 93 ? 18.436 -4.787 1.771 1.00 57.22 93 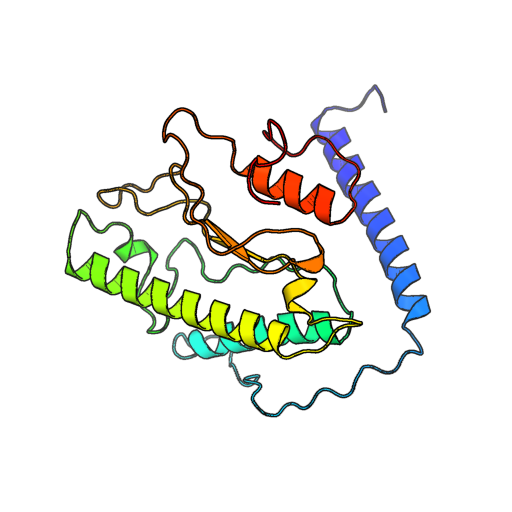GLY A CA 1
ATOM 732 C C . GLY A 1 93 ? 19.920 -4.988 2.084 1.00 57.22 93 GLY A C 1
ATOM 733 O O . GLY A 1 93 ? 20.271 -5.110 3.253 1.00 57.22 93 GLY A O 1
ATOM 734 N N . GLY A 1 94 ? 20.786 -5.006 1.067 1.00 60.09 94 GLY A N 1
ATOM 735 C CA . GLY A 1 94 ? 22.240 -5.100 1.201 1.00 60.09 94 GLY A CA 1
ATOM 736 C C . GLY A 1 94 ? 22.965 -3.762 1.035 1.00 60.09 94 GLY A C 1
ATOM 737 O O . GLY A 1 94 ? 24.191 -3.753 0.964 1.00 60.09 94 GLY A O 1
ATOM 738 N N . GLY A 1 95 ? 22.236 -2.641 0.961 1.00 65.50 95 GLY A N 1
ATOM 739 C CA . GLY A 1 95 ? 22.806 -1.313 0.711 1.00 65.50 95 GLY A CA 1
ATOM 740 C C . GLY A 1 95 ? 22.989 -0.968 -0.771 1.00 65.50 95 GLY A C 1
ATOM 741 O O . GLY A 1 95 ? 23.621 0.036 -1.086 1.00 65.50 95 GLY A O 1
ATOM 742 N N . GLU A 1 96 ? 22.441 -1.767 -1.690 1.00 73.25 96 GLU A N 1
ATOM 743 C CA . GLU A 1 96 ? 22.486 -1.486 -3.126 1.00 73.25 96 GLU A CA 1
ATOM 744 C C . GLU A 1 96 ? 21.734 -0.193 -3.474 1.00 73.25 96 GLU A C 1
ATOM 746 O O . GLU A 1 96 ? 20.641 0.041 -2.960 1.00 73.25 96 GLU A O 1
ATOM 751 N N . ASN A 1 97 ? 22.267 0.617 -4.394 1.00 80.00 97 ASN A N 1
ATOM 752 C CA . ASN A 1 97 ? 21.599 1.834 -4.855 1.00 80.00 97 ASN A CA 1
ATOM 753 C C . ASN A 1 97 ? 20.474 1.493 -5.850 1.00 80.00 97 ASN A C 1
ATOM 755 O O . ASN A 1 97 ? 20.712 1.295 -7.041 1.00 80.00 97 ASN A O 1
ATOM 759 N N . HIS A 1 98 ? 19.236 1.432 -5.360 1.00 83.69 98 HIS A N 1
ATOM 760 C CA . HIS A 1 98 ? 18.042 1.156 -6.160 1.00 83.69 98 HIS A CA 1
ATOM 761 C C . HIS A 1 98 ? 17.878 2.151 -7.316 1.00 83.69 98 HIS A C 1
ATOM 763 O O . HIS A 1 98 ? 17.503 1.757 -8.418 1.00 83.69 98 HIS A O 1
ATOM 769 N N . HIS A 1 99 ? 18.176 3.433 -7.084 1.00 85.38 99 HIS A N 1
ATOM 770 C CA . HIS A 1 99 ? 18.007 4.472 -8.097 1.00 85.38 99 HIS A CA 1
ATOM 771 C C . HIS A 1 99 ? 18.932 4.244 -9.295 1.00 85.38 99 HIS A C 1
ATOM 773 O O . HIS A 1 99 ? 18.470 4.185 -10.429 1.00 85.38 99 HIS A O 1
ATOM 779 N N . GLU A 1 100 ? 20.227 4.037 -9.059 1.00 85.94 100 GLU A N 1
ATOM 780 C CA . GLU A 1 100 ? 21.174 3.742 -10.143 1.00 85.94 100 GLU A CA 1
ATOM 781 C C . GLU A 1 100 ? 20.775 2.477 -10.904 1.00 85.94 100 GLU A C 1
ATOM 783 O O . GLU A 1 100 ? 20.764 2.462 -12.133 1.00 85.94 100 GLU A O 1
ATOM 788 N N . LEU A 1 101 ? 20.378 1.432 -10.174 1.00 88.81 101 LEU A N 1
ATOM 789 C CA . LEU A 1 101 ? 19.955 0.170 -10.771 1.00 88.81 101 LEU A CA 1
ATOM 790 C C . LEU A 1 101 ? 18.688 0.309 -11.622 1.00 88.81 101 LEU A C 1
ATOM 792 O O . LEU A 1 101 ? 18.534 -0.430 -12.591 1.00 88.81 101 LEU A O 1
ATOM 796 N N . SER A 1 102 ? 17.801 1.253 -11.299 1.00 88.62 102 SER A N 1
ATOM 797 C CA . SER A 1 102 ? 16.588 1.510 -12.080 1.00 88.62 102 SER A CA 1
ATOM 798 C C . SER A 1 102 ? 16.880 2.046 -13.485 1.00 88.62 102 SER A C 1
ATOM 800 O O . SER A 1 102 ? 16.095 1.791 -14.388 1.00 88.62 102 SER A O 1
ATOM 802 N N . HIS A 1 103 ? 18.049 2.652 -13.721 1.00 92.38 103 HIS A N 1
ATOM 803 C CA . HIS A 1 103 ? 18.529 3.060 -15.047 1.00 92.38 103 HIS A CA 1
ATOM 804 C C . HIS A 1 103 ? 19.226 1.908 -15.795 1.00 92.38 103 HIS A C 1
ATOM 806 O O . HIS A 1 103 ? 20.306 2.065 -16.360 1.00 92.38 103 HIS A O 1
ATOM 812 N N . HIS A 1 104 ? 18.619 0.719 -15.775 1.00 93.50 104 HIS A N 1
ATOM 813 C CA . HIS A 1 104 ? 19.273 -0.529 -16.177 1.00 93.50 104 HIS A CA 1
ATOM 814 C C . HIS A 1 104 ? 19.654 -0.626 -17.659 1.00 93.50 104 HIS A C 1
ATOM 816 O O . HIS A 1 104 ? 20.490 -1.455 -17.994 1.00 93.50 104 HIS A O 1
ATOM 822 N N . GLY A 1 105 ? 19.042 0.120 -18.586 1.00 94.06 105 GLY A N 1
ATOM 823 C CA . GLY A 1 105 ? 19.391 0.037 -20.017 1.00 94.06 105 GLY A CA 1
ATOM 824 C C . GLY A 1 105 ? 19.142 -1.336 -20.665 1.00 94.06 105 GLY A C 1
ATOM 825 O O . GLY A 1 105 ? 19.586 -1.585 -21.781 1.00 94.06 105 GLY A O 1
ATOM 826 N N . GLY A 1 106 ? 18.458 -2.242 -19.960 1.00 92.88 106 GLY A N 1
ATOM 827 C CA . GLY A 1 106 ? 18.320 -3.659 -20.326 1.00 92.88 106 GLY A CA 1
ATOM 828 C C . GLY A 1 106 ? 19.434 -4.580 -19.805 1.00 92.88 106 GLY A C 1
ATOM 829 O O . GLY A 1 106 ? 19.427 -5.766 -20.126 1.00 92.88 106 GLY A O 1
ATOM 830 N N . ASP A 1 107 ? 20.362 -4.074 -18.991 1.00 96.00 107 ASP A N 1
ATOM 831 C CA . ASP A 1 107 ? 21.437 -4.863 -18.392 1.00 96.00 107 ASP A CA 1
ATOM 832 C C . ASP A 1 107 ? 20.894 -5.938 -17.437 1.00 96.00 107 ASP A C 1
ATOM 834 O O . ASP A 1 107 ? 20.195 -5.658 -16.457 1.00 96.00 107 ASP A O 1
ATOM 838 N N . ALA A 1 108 ? 21.245 -7.194 -17.713 1.00 95.25 108 ALA A N 1
ATOM 839 C CA . ALA A 1 108 ? 20.757 -8.341 -16.954 1.00 95.25 108 ALA A CA 1
ATOM 840 C C . ALA A 1 108 ? 21.271 -8.360 -15.503 1.00 95.25 108 ALA A C 1
ATOM 842 O O . ALA A 1 108 ? 20.565 -8.824 -14.605 1.00 95.25 108 ALA A O 1
ATOM 843 N N . GLY A 1 109 ? 22.479 -7.847 -15.253 1.00 94.12 109 GLY A N 1
ATOM 844 C CA . GLY A 1 109 ? 23.057 -7.777 -13.914 1.00 94.12 109 GLY A CA 1
ATOM 845 C C . GLY A 1 109 ? 22.335 -6.759 -13.035 1.00 94.12 109 GLY A C 1
ATOM 846 O O . GLY A 1 109 ? 21.998 -7.059 -11.888 1.00 94.12 109 GLY A O 1
ATOM 847 N N . MET A 1 110 ? 22.043 -5.577 -13.577 1.00 92.62 110 MET A N 1
ATOM 848 C CA . MET A 1 110 ? 21.269 -4.535 -12.900 1.00 92.62 110 MET A CA 1
ATOM 849 C C . MET A 1 110 ? 19.840 -5.004 -12.621 1.00 92.62 110 MET A C 1
ATOM 851 O O . MET A 1 110 ? 19.378 -4.899 -11.485 1.00 92.62 110 MET A O 1
ATOM 855 N N . LEU A 1 111 ? 19.181 -5.623 -13.606 1.00 93.38 111 LEU A N 1
ATOM 856 C CA . LEU A 1 111 ? 17.850 -6.217 -13.440 1.00 93.38 111 LEU A CA 1
ATOM 857 C C . LEU A 1 111 ? 17.825 -7.303 -12.353 1.00 93.38 111 LEU A C 1
ATOM 859 O O . LEU A 1 111 ? 16.920 -7.331 -11.521 1.00 93.38 111 LEU A O 1
ATOM 863 N N . SER A 1 112 ? 18.838 -8.172 -12.303 1.00 93.44 112 SER A N 1
ATOM 864 C CA . SER A 1 112 ? 18.941 -9.193 -11.253 1.00 93.44 112 SER A CA 1
ATOM 865 C C . SER A 1 112 ? 19.124 -8.589 -9.855 1.00 93.44 112 SER A C 1
ATOM 867 O O . SER A 1 112 ? 18.628 -9.146 -8.870 1.00 93.44 112 SER A O 1
ATOM 869 N N . LYS A 1 113 ? 19.834 -7.461 -9.743 1.00 91.12 113 LYS A N 1
ATOM 870 C CA . LYS A 1 113 ? 19.984 -6.741 -8.472 1.00 91.12 113 LYS A CA 1
ATOM 871 C C . LYS A 1 113 ? 18.677 -6.056 -8.070 1.00 91.12 113 LYS A C 1
ATOM 873 O O . LYS A 1 113 ? 18.280 -6.193 -6.919 1.00 91.12 113 LYS A O 1
ATOM 878 N N . LEU A 1 114 ? 17.955 -5.430 -9.005 1.00 90.88 114 LEU A N 1
ATOM 879 C CA . LEU A 1 114 ? 16.609 -4.895 -8.746 1.00 90.88 114 LEU A CA 1
ATOM 880 C C . LEU A 1 114 ? 15.662 -5.977 -8.221 1.00 90.88 114 LEU A C 1
ATOM 882 O O . LEU A 1 114 ? 15.038 -5.788 -7.183 1.00 90.88 114 LEU A O 1
ATOM 886 N N . ALA A 1 115 ? 15.637 -7.153 -8.854 1.00 91.69 115 ALA A N 1
ATOM 887 C CA . ALA A 1 115 ? 14.811 -8.269 -8.394 1.00 91.69 115 ALA A CA 1
ATOM 888 C C . ALA A 1 115 ? 15.161 -8.718 -6.960 1.00 91.69 115 ALA A C 1
ATOM 890 O O . ALA A 1 115 ? 14.283 -9.116 -6.191 1.00 91.69 115 ALA A O 1
ATOM 891 N N . THR A 1 116 ? 16.440 -8.637 -6.577 1.00 91.44 116 THR A N 1
ATOM 892 C CA . THR A 1 116 ? 16.880 -8.892 -5.196 1.00 91.44 116 THR A CA 1
ATOM 893 C C . THR A 1 116 ? 16.307 -7.855 -4.226 1.00 91.44 116 THR A C 1
ATOM 895 O O . THR A 1 116 ? 15.814 -8.230 -3.160 1.00 91.44 116 THR A O 1
ATOM 898 N N . ILE A 1 117 ? 16.304 -6.574 -4.608 1.00 88.25 117 ILE A N 1
ATOM 899 C CA . ILE A 1 117 ? 15.723 -5.481 -3.814 1.00 88.25 117 ILE A CA 1
ATOM 900 C C . ILE A 1 117 ? 14.204 -5.645 -3.675 1.00 88.25 117 ILE A C 1
ATOM 902 O O . ILE A 1 117 ? 13.677 -5.582 -2.563 1.00 88.25 117 ILE A O 1
ATOM 906 N N . ASP A 1 118 ? 13.502 -5.931 -4.771 1.00 91.06 118 ASP A N 1
ATOM 907 C CA . ASP A 1 118 ? 12.053 -6.151 -4.762 1.00 91.06 118 ASP A CA 1
ATOM 908 C C . ASP A 1 118 ? 11.678 -7.324 -3.858 1.00 91.06 118 ASP A C 1
ATOM 910 O O . ASP A 1 118 ? 10.783 -7.217 -3.014 1.00 91.06 118 ASP A O 1
ATOM 914 N N . L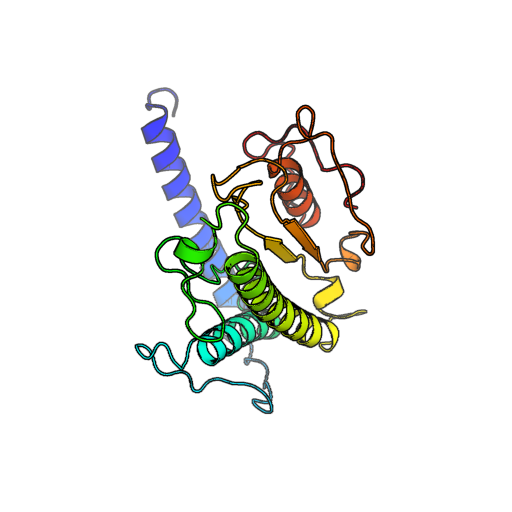YS A 1 119 ? 12.407 -8.441 -3.972 1.00 92.75 119 LYS A N 1
ATOM 915 C CA . LYS A 1 119 ? 12.211 -9.613 -3.113 1.00 92.75 119 LYS A CA 1
ATOM 916 C C . LYS A 1 119 ? 12.461 -9.285 -1.643 1.00 92.75 119 LYS A C 1
ATOM 918 O O . LYS A 1 119 ? 11.726 -9.777 -0.786 1.00 92.75 119 LYS A O 1
ATOM 923 N N . PHE A 1 120 ? 13.468 -8.466 -1.347 1.00 90.44 120 PHE A N 1
ATOM 924 C CA . PHE A 1 120 ? 13.755 -8.011 0.009 1.00 90.44 120 PHE A CA 1
ATOM 925 C C . PHE A 1 120 ? 12.584 -7.216 0.603 1.00 90.44 120 PHE A C 1
ATOM 927 O O . PHE A 1 120 ? 12.149 -7.532 1.712 1.00 90.44 120 PHE A O 1
ATOM 934 N N . HIS A 1 121 ? 12.025 -6.241 -0.120 1.00 91.69 121 HIS A N 1
ATOM 935 C CA . HIS A 1 121 ? 10.869 -5.489 0.372 1.00 91.69 121 HIS A CA 1
ATOM 936 C C . HIS A 1 121 ? 9.622 -6.382 0.477 1.00 91.69 121 HIS A C 1
ATOM 938 O O . HIS A 1 121 ? 8.979 -6.445 1.525 1.00 91.69 121 HIS A O 1
ATOM 944 N N . LEU A 1 122 ? 9.313 -7.172 -0.553 1.00 94.50 122 LEU A N 1
ATOM 945 C CA . LEU A 1 122 ? 8.151 -8.064 -0.526 1.00 94.50 122 LEU A CA 1
ATOM 946 C C . LEU A 1 122 ? 8.219 -9.091 0.613 1.00 94.50 122 LEU A C 1
ATOM 948 O O . LEU A 1 122 ? 7.182 -9.424 1.188 1.00 94.50 122 LEU A O 1
ATOM 952 N N . SER A 1 123 ? 9.411 -9.554 1.008 1.00 94.25 123 SER A N 1
ATOM 953 C CA . SER A 1 123 ? 9.544 -10.451 2.161 1.00 94.25 123 SER A CA 1
ATOM 954 C C . SER A 1 123 ? 9.182 -9.764 3.484 1.00 94.25 123 SER A C 1
ATOM 956 O O . SER A 1 123 ? 8.608 -10.402 4.366 1.00 94.25 123 SER A O 1
ATOM 958 N N . ARG A 1 124 ? 9.483 -8.467 3.633 1.00 92.94 124 ARG A N 1
ATOM 959 C CA . ARG A 1 124 ? 9.098 -7.671 4.811 1.00 92.94 124 ARG A CA 1
ATOM 960 C C . ARG A 1 124 ? 7.607 -7.389 4.828 1.00 92.94 124 ARG A C 1
ATOM 962 O O . ARG A 1 124 ? 6.972 -7.522 5.871 1.00 92.94 124 ARG A O 1
ATOM 969 N N . LEU A 1 125 ? 7.033 -7.100 3.662 1.00 96.50 125 LEU A N 1
ATOM 970 C CA . LEU A 1 125 ? 5.589 -6.943 3.524 1.00 96.50 125 LEU A CA 1
ATOM 971 C C . LEU A 1 125 ? 4.869 -8.234 3.912 1.00 96.50 125 LEU A C 1
ATOM 973 O O . LEU A 1 125 ? 3.900 -8.198 4.665 1.00 96.50 125 LEU A O 1
ATOM 977 N N . ALA A 1 126 ? 5.377 -9.383 3.461 1.00 97.00 126 ALA A N 1
ATOM 978 C CA . ALA A 1 126 ? 4.850 -10.689 3.835 1.00 97.00 126 ALA A CA 1
ATOM 979 C C . ALA A 1 126 ? 4.944 -10.944 5.348 1.00 97.00 126 ALA A C 1
ATOM 981 O O . ALA A 1 126 ? 3.970 -11.414 5.934 1.00 97.00 126 ALA A O 1
ATOM 982 N N . ARG A 1 127 ? 6.064 -10.591 5.998 1.00 95.06 127 ARG A N 1
ATOM 983 C CA . ARG A 1 127 ? 6.208 -10.668 7.466 1.00 95.06 127 ARG A CA 1
ATOM 984 C C . ARG A 1 127 ? 5.181 -9.783 8.175 1.00 95.06 127 ARG A C 1
ATOM 986 O O . ARG A 1 127 ? 4.491 -10.269 9.065 1.00 95.06 127 ARG A O 1
ATOM 993 N N . PHE A 1 128 ? 5.034 -8.526 7.755 1.00 96.12 128 PHE A N 1
ATOM 994 C CA . PHE A 1 128 ? 4.058 -7.591 8.321 1.00 96.12 128 PHE A CA 1
ATOM 995 C C . PHE A 1 128 ? 2.617 -8.100 8.180 1.00 96.12 128 PHE A C 1
ATOM 997 O O . PHE A 1 128 ? 1.884 -8.174 9.165 1.00 96.12 128 PHE A O 1
ATOM 1004 N N . MET A 1 129 ? 2.231 -8.556 6.984 1.00 97.94 129 MET A N 1
ATOM 1005 C CA . MET A 1 129 ? 0.932 -9.201 6.763 1.00 97.94 129 MET A CA 1
ATOM 1006 C C . MET A 1 129 ? 0.768 -10.473 7.603 1.00 97.94 129 MET A C 1
ATOM 1008 O O . MET A 1 129 ? -0.332 -10.757 8.068 1.00 97.94 129 MET A O 1
ATOM 1012 N N . GLY A 1 130 ? 1.848 -11.229 7.817 1.00 96.12 130 GLY A N 1
ATOM 1013 C CA . GLY A 1 130 ? 1.876 -12.397 8.693 1.00 96.12 130 GLY A CA 1
ATOM 1014 C C . GLY A 1 130 ? 1.538 -12.052 10.143 1.00 96.12 130 GLY A C 1
ATOM 1015 O O . GLY A 1 130 ? 0.685 -12.720 10.724 1.00 96.12 130 GLY A O 1
ATOM 1016 N N . MET A 1 131 ? 2.126 -10.979 10.687 1.00 93.81 131 MET A N 1
ATOM 1017 C CA . MET A 1 131 ? 1.797 -10.478 12.029 1.00 93.81 131 MET A CA 1
ATOM 1018 C C . MET A 1 131 ? 0.310 -10.122 12.121 1.00 93.81 131 MET A C 1
ATOM 1020 O O . MET A 1 131 ? -0.398 -10.698 12.943 1.00 93.81 131 MET A O 1
ATOM 1024 N N . LEU A 1 132 ? -0.201 -9.292 11.203 1.00 96.94 132 LEU A N 1
ATOM 1025 C CA . LEU A 1 132 ? -1.623 -8.915 11.169 1.00 96.94 132 LEU A CA 1
ATOM 1026 C C . LEU A 1 132 ? -2.555 -10.130 11.037 1.00 96.94 132 LEU A C 1
ATOM 1028 O O . LEU A 1 132 ? -3.611 -10.186 11.660 1.00 96.94 132 LEU A O 1
ATOM 1032 N N . LYS A 1 133 ? -2.180 -11.129 10.233 1.00 97.38 133 LYS A N 1
ATOM 1033 C CA . LYS A 1 133 ? -2.979 -12.346 10.055 1.00 97.38 133 LYS A CA 1
ATOM 1034 C C . LYS A 1 133 ? -2.994 -13.223 11.307 1.00 97.38 133 LYS A C 1
ATOM 1036 O O . LYS A 1 133 ? -3.994 -13.888 11.564 1.00 97.38 133 LYS A O 1
ATOM 1041 N N . SER A 1 134 ? -1.894 -13.260 12.058 1.00 92.62 134 SER A N 1
ATOM 1042 C CA . SER A 1 134 ? -1.787 -14.040 13.297 1.00 92.62 134 SER A CA 1
ATOM 1043 C C . SER A 1 134 ? -2.506 -13.404 14.489 1.00 92.62 134 SER A C 1
ATOM 1045 O O . SER A 1 134 ? -2.772 -14.086 15.477 1.00 92.62 134 SER A O 1
ATOM 1047 N N . THR A 1 135 ? -2.854 -12.122 14.391 1.00 91.12 135 THR A N 1
ATOM 1048 C CA . THR A 1 135 ? -3.510 -11.374 15.464 1.00 91.12 135 THR A CA 1
ATOM 1049 C C . THR A 1 135 ? -5.021 -11.472 15.332 1.00 91.12 135 THR A C 1
ATOM 1051 O O . THR A 1 135 ? -5.602 -11.004 14.352 1.00 91.12 135 THR A O 1
ATOM 1054 N N . ALA A 1 136 ? -5.667 -12.082 16.326 1.00 92.06 136 ALA A N 1
ATOM 1055 C CA . ALA A 1 136 ? -7.121 -12.153 16.396 1.00 92.06 136 ALA A CA 1
ATOM 1056 C C . ALA A 1 136 ? -7.726 -10.753 16.584 1.00 92.06 136 ALA A C 1
ATOM 1058 O O . ALA A 1 136 ? -7.253 -9.970 17.406 1.00 92.06 136 ALA A O 1
ATOM 1059 N N . GLU A 1 137 ? -8.796 -10.456 15.846 1.00 89.00 137 GLU A N 1
ATOM 1060 C CA . GLU A 1 137 ? -9.542 -9.205 15.969 1.00 89.00 137 GLU A CA 1
ATOM 1061 C C . GLU A 1 137 ? -11.040 -9.463 15.754 1.00 89.00 137 GLU A C 1
ATOM 1063 O O . GLU A 1 137 ? -11.500 -9.756 14.642 1.00 89.00 137 GLU A O 1
ATOM 1068 N N . ALA A 1 138 ? -11.806 -9.350 16.843 1.00 90.19 138 ALA A N 1
ATOM 1069 C CA . ALA A 1 138 ? -13.226 -9.694 16.907 1.00 90.19 138 ALA A CA 1
ATOM 1070 C C . ALA A 1 138 ? -13.510 -11.127 16.398 1.00 90.19 138 ALA A C 1
ATOM 1072 O O . ALA A 1 138 ? -12.997 -12.094 16.952 1.00 90.19 138 ALA A O 1
ATOM 1073 N N . ASP A 1 139 ? -14.332 -11.275 15.357 1.00 92.94 139 ASP A N 1
ATOM 1074 C CA . ASP A 1 139 ? -14.734 -12.546 14.734 1.00 92.94 139 ASP A CA 1
ATOM 1075 C C . ASP A 1 139 ? -13.758 -13.036 13.640 1.00 92.94 139 ASP A C 1
ATOM 1077 O O . ASP A 1 139 ? -14.118 -13.868 12.803 1.00 92.94 139 ASP A O 1
ATOM 1081 N N . SER A 1 140 ? -12.553 -12.463 13.559 1.00 96.19 140 SER A N 1
ATOM 1082 C CA . SER A 1 140 ? -11.608 -12.682 12.459 1.00 96.19 140 SER A CA 1
ATOM 1083 C C . SER A 1 140 ? -10.161 -12.395 12.889 1.00 96.19 140 SER A C 1
ATOM 1085 O O . SER A 1 140 ? -9.818 -12.530 14.063 1.00 96.19 140 SER A O 1
ATOM 1087 N N . ASN A 1 141 ? -9.296 -12.029 11.941 1.00 96.12 141 ASN A N 1
ATOM 1088 C CA . ASN A 1 141 ? -7.942 -11.541 12.199 1.00 96.12 141 ASN A CA 1
ATOM 1089 C C . ASN A 1 141 ? -7.777 -10.088 11.725 1.00 96.12 141 ASN A C 1
ATOM 1091 O O . ASN A 1 141 ? -8.574 -9.579 10.933 1.00 96.12 141 ASN A O 1
ATOM 1095 N N . MET A 1 142 ? -6.716 -9.438 12.193 1.00 96.31 142 MET A N 1
ATOM 1096 C CA . MET A 1 142 ? -6.447 -8.027 11.928 1.00 96.31 142 MET A CA 1
ATOM 1097 C C . MET A 1 142 ? -6.128 -7.734 10.456 1.00 96.31 142 MET A C 1
ATOM 1099 O O . MET A 1 142 ? -6.492 -6.672 9.942 1.00 96.31 142 MET A O 1
ATOM 1103 N N . LEU A 1 143 ? -5.522 -8.677 9.722 1.00 97.94 143 LEU A N 1
ATOM 1104 C CA . LEU A 1 143 ? -5.295 -8.519 8.279 1.00 97.94 143 LEU A CA 1
ATOM 1105 C C . LEU A 1 143 ? -6.618 -8.452 7.505 1.00 97.94 143 LEU A C 1
ATOM 1107 O O . LEU A 1 143 ? -6.754 -7.644 6.588 1.00 97.94 143 LEU A O 1
ATOM 1111 N N . ASP A 1 144 ? -7.620 -9.242 7.888 1.00 97.81 144 ASP A N 1
ATOM 1112 C CA . ASP A 1 144 ? -8.935 -9.222 7.241 1.00 97.81 144 ASP A CA 1
ATOM 1113 C C . ASP A 1 144 ? -9.684 -7.896 7.456 1.00 97.81 144 ASP A C 1
ATOM 1115 O O . ASP A 1 144 ? -10.597 -7.578 6.690 1.00 97.81 144 ASP A O 1
ATOM 1119 N N . ARG A 1 145 ? -9.283 -7.099 8.450 1.00 96.44 145 ARG A N 1
ATOM 1120 C CA . ARG A 1 145 ? -9.868 -5.791 8.789 1.00 96.44 145 ARG A CA 1
ATOM 1121 C C . ARG A 1 145 ? -8.996 -4.601 8.381 1.00 96.44 145 ARG A C 1
ATOM 1123 O O . ARG A 1 145 ? -9.454 -3.466 8.456 1.00 96.44 145 ARG A O 1
ATOM 1130 N N . THR A 1 146 ? -7.788 -4.850 7.879 1.00 97.50 146 THR A N 1
ATOM 1131 C CA . THR A 1 146 ? -6.821 -3.820 7.478 1.00 97.50 146 THR A CA 1
ATOM 1132 C C . THR A 1 146 ? -6.614 -3.829 5.966 1.00 97.50 146 THR A C 1
ATOM 1134 O O . THR A 1 146 ? -6.304 -4.863 5.386 1.00 97.50 146 THR A O 1
ATOM 1137 N N . MET A 1 147 ? -6.738 -2.673 5.313 1.00 98.00 147 MET A N 1
ATOM 1138 C CA . MET A 1 147 ? -6.382 -2.510 3.900 1.00 98.00 147 MET A CA 1
ATOM 1139 C C . MET A 1 147 ? -4.922 -2.092 3.758 1.00 98.00 147 MET A C 1
ATOM 1141 O O . MET A 1 147 ? -4.493 -1.134 4.396 1.00 98.00 147 MET A O 1
ATOM 1145 N N . ILE A 1 148 ? -4.185 -2.757 2.873 1.00 98.00 148 ILE A N 1
ATOM 1146 C CA . ILE A 1 148 ? -2.790 -2.437 2.573 1.00 98.00 148 ILE A CA 1
ATOM 1147 C C . ILE A 1 148 ? -2.673 -2.126 1.086 1.00 98.00 148 ILE A C 1
ATOM 1149 O O . ILE A 1 148 ? -2.932 -2.992 0.251 1.00 98.00 148 ILE A O 1
ATOM 1153 N N . LEU A 1 149 ? -2.248 -0.903 0.775 1.00 97.44 149 LEU A N 1
ATOM 1154 C CA . LEU A 1 149 ? -1.801 -0.505 -0.554 1.00 97.44 149 LEU A CA 1
ATOM 1155 C C . LEU A 1 149 ? -0.275 -0.399 -0.529 1.00 97.44 149 LEU A C 1
ATOM 1157 O O . LEU A 1 149 ? 0.275 0.402 0.223 1.00 97.44 149 LEU A O 1
ATOM 1161 N N . TYR A 1 150 ? 0.397 -1.213 -1.335 1.00 96.56 150 TYR A N 1
ATOM 1162 C CA . TYR A 1 150 ? 1.852 -1.240 -1.447 1.00 96.56 150 TYR A CA 1
ATOM 1163 C C . TYR A 1 150 ? 2.261 -1.054 -2.905 1.00 96.56 150 TYR A C 1
ATOM 1165 O O . TYR A 1 150 ? 1.682 -1.680 -3.792 1.00 96.56 150 TYR A O 1
ATOM 1173 N N . GLY A 1 151 ? 3.257 -0.214 -3.168 1.00 92.81 151 GLY A N 1
ATOM 1174 C CA . GLY A 1 151 ? 3.690 0.048 -4.531 1.00 92.81 151 GLY A CA 1
ATOM 1175 C C . GLY A 1 151 ? 4.577 1.272 -4.670 1.00 92.81 151 GLY A C 1
ATOM 1176 O O . GLY A 1 151 ? 5.092 1.797 -3.685 1.00 92.81 151 GLY A O 1
ATOM 1177 N N . SER A 1 152 ? 4.719 1.721 -5.912 1.00 89.06 152 SER A N 1
ATOM 1178 C CA . SER A 1 152 ? 5.480 2.914 -6.286 1.00 89.06 152 SER A CA 1
ATOM 1179 C C . SER A 1 152 ? 4.661 3.803 -7.219 1.00 89.06 152 SER A C 1
ATOM 1181 O O . SER A 1 152 ? 3.850 3.313 -8.007 1.00 89.06 152 SER A O 1
ATOM 1183 N N . GLY A 1 153 ? 4.910 5.113 -7.162 1.00 87.38 153 GLY A N 1
ATOM 1184 C CA . GLY A 1 153 ? 4.356 6.088 -8.105 1.00 87.38 153 GLY A CA 1
ATOM 1185 C C . GLY A 1 153 ? 4.955 5.996 -9.513 1.00 87.38 153 GLY A C 1
ATOM 1186 O O . GLY A 1 153 ? 4.494 6.691 -10.414 1.00 87.38 153 GLY A O 1
ATOM 1187 N N . MET A 1 1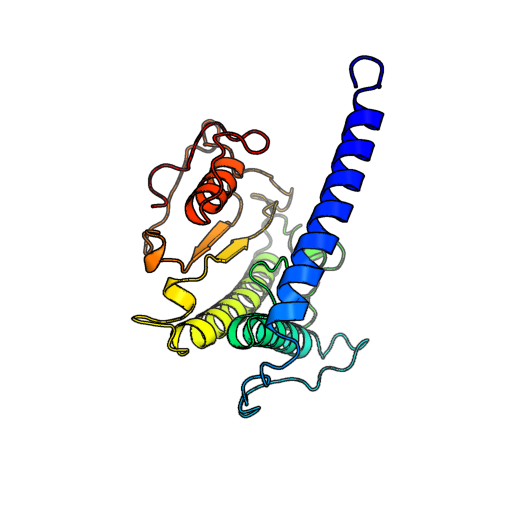54 ? 5.966 5.141 -9.710 1.00 87.75 154 MET A N 1
ATOM 1188 C CA . MET A 1 154 ? 6.668 4.959 -10.979 1.00 87.75 154 MET A CA 1
ATOM 1189 C C . MET A 1 154 ? 7.271 3.548 -11.085 1.00 87.75 154 MET A C 1
ATOM 1191 O O . MET A 1 154 ? 7.606 2.939 -10.067 1.00 87.75 154 MET A O 1
ATOM 1195 N N . ASN A 1 155 ? 7.443 3.027 -12.302 1.00 90.00 155 ASN A N 1
ATOM 1196 C CA . ASN A 1 155 ? 8.306 1.864 -12.563 1.00 90.00 155 ASN A CA 1
ATOM 1197 C C . ASN A 1 155 ? 9.544 2.269 -13.370 1.00 90.00 155 ASN A C 1
ATOM 1199 O O . ASN A 1 155 ? 9.574 3.354 -13.943 1.00 90.00 155 ASN A O 1
ATOM 1203 N N . SER A 1 156 ? 10.526 1.371 -13.468 1.00 90.50 156 SER A N 1
ATOM 1204 C CA . SER A 1 156 ? 11.795 1.614 -14.170 1.00 90.50 156 SER A CA 1
ATOM 1205 C C . SER A 1 156 ? 11.658 1.829 -15.686 1.00 90.50 156 SER A C 1
ATOM 1207 O O . SER A 1 156 ? 12.572 2.342 -16.314 1.00 90.50 156 SER A O 1
ATOM 1209 N N . GLY A 1 157 ? 10.528 1.493 -16.306 1.00 89.56 157 GLY A N 1
ATOM 1210 C CA . GLY A 1 157 ? 10.375 1.489 -17.760 1.00 89.56 157 GLY A CA 1
ATOM 1211 C C . GLY A 1 157 ? 10.983 0.240 -18.400 1.00 89.56 157 GLY A C 1
ATOM 1212 O O . GLY A 1 157 ? 11.471 -0.662 -17.719 1.00 89.56 157 GLY A O 1
ATOM 1213 N N . LYS A 1 158 ? 10.933 0.152 -19.733 1.00 88.94 158 LYS A N 1
ATOM 1214 C CA . LYS A 1 158 ? 11.453 -1.026 -20.452 1.00 88.94 158 LYS A CA 1
ATOM 1215 C C . LYS A 1 158 ? 12.984 -1.021 -20.517 1.00 88.94 158 LYS A C 1
ATOM 1217 O O . LYS A 1 158 ? 13.598 -2.086 -20.556 1.00 88.94 158 LYS A O 1
ATOM 1222 N N . GLY A 1 159 ? 13.588 0.160 -20.559 1.00 91.31 159 GLY A N 1
ATOM 1223 C CA . GLY A 1 159 ? 15.024 0.397 -20.667 1.00 91.31 159 GLY A CA 1
ATOM 1224 C C . GLY A 1 159 ? 15.608 1.234 -19.527 1.00 91.31 159 GLY A C 1
ATOM 1225 O O . GLY A 1 159 ? 16.749 1.668 -19.648 1.00 91.31 159 GLY A O 1
ATOM 1226 N N . GLY A 1 160 ? 14.885 1.461 -18.429 1.00 91.88 160 GLY A N 1
ATOM 1227 C CA . GLY A 1 160 ? 15.370 2.287 -17.318 1.00 91.88 160 GLY A CA 1
ATOM 1228 C C . GLY A 1 160 ? 15.081 3.787 -17.461 1.00 91.88 160 GLY A C 1
ATOM 1229 O O . GLY A 1 160 ? 15.733 4.614 -16.823 1.00 91.88 160 GLY A O 1
ATOM 1230 N N . GLU A 1 161 ? 14.154 4.156 -18.345 1.00 93.00 161 GLU A N 1
ATOM 1231 C CA . GLU A 1 161 ? 13.748 5.534 -18.637 1.00 93.00 161 GLU A CA 1
ATOM 1232 C C . GLU A 1 161 ? 12.788 6.141 -17.610 1.00 93.00 161 GLU A C 1
ATOM 1234 O O . GLU A 1 161 ? 12.516 7.338 -17.677 1.00 93.00 161 GLU A O 1
ATOM 1239 N N . HIS A 1 162 ? 12.300 5.321 -16.677 1.00 91.12 162 HIS A N 1
ATOM 1240 C CA . HIS A 1 162 ? 11.189 5.614 -15.781 1.00 91.12 162 HIS A CA 1
ATOM 1241 C C . HIS A 1 162 ? 9.844 5.806 -16.488 1.00 91.12 162 HIS A C 1
ATOM 1243 O O . HIS A 1 162 ? 9.724 6.451 -17.528 1.00 91.12 162 HIS A O 1
ATOM 1249 N N . SER A 1 163 ? 8.782 5.240 -15.914 1.00 90.44 163 SER A N 1
ATOM 1250 C CA . SER A 1 163 ? 7.447 5.316 -16.503 1.00 90.44 163 SER A CA 1
ATOM 1251 C C . SER A 1 163 ? 6.339 5.441 -15.456 1.00 90.44 163 SER A C 1
ATOM 1253 O O . SER A 1 163 ? 6.319 4.683 -14.481 1.00 90.44 163 SER A O 1
ATOM 1255 N N . PRO A 1 164 ? 5.362 6.345 -15.670 1.00 88.25 164 PRO A N 1
ATOM 1256 C CA . PRO A 1 164 ? 4.166 6.435 -14.838 1.00 88.25 164 PRO A CA 1
ATOM 1257 C C . PRO A 1 164 ? 3.070 5.430 -15.250 1.00 88.25 164 PRO A C 1
ATOM 1259 O O . PRO A 1 164 ? 2.005 5.399 -14.639 1.00 88.25 164 PRO A O 1
ATOM 1262 N N . LYS A 1 165 ? 3.281 4.633 -16.308 1.00 88.12 165 LYS A N 1
ATOM 1263 C CA . LYS A 1 165 ? 2.310 3.635 -16.799 1.00 88.12 165 LYS A CA 1
ATOM 1264 C C . LYS A 1 165 ? 2.553 2.279 -16.146 1.00 88.12 165 LYS A C 1
ATOM 1266 O O . LYS A 1 165 ? 3.697 1.962 -15.887 1.00 88.12 165 LYS A O 1
ATOM 1271 N N . ASN A 1 166 ? 1.538 1.432 -15.959 1.00 87.94 166 ASN A N 1
ATOM 1272 C CA . ASN A 1 166 ? 1.704 0.080 -15.380 1.00 87.94 166 ASN A CA 1
ATOM 1273 C C . ASN A 1 166 ? 2.457 0.078 -14.036 1.00 87.94 166 ASN A C 1
ATOM 1275 O O . ASN A 1 166 ? 3.436 -0.643 -13.842 1.00 87.94 166 ASN A O 1
ATOM 1279 N N . LEU A 1 167 ? 2.010 0.928 -13.112 1.00 91.00 167 LEU A N 1
ATOM 1280 C CA . LEU A 1 167 ? 2.632 1.079 -11.800 1.00 91.00 167 LEU A CA 1
ATOM 1281 C C . LEU A 1 167 ? 2.612 -0.235 -11.003 1.00 91.00 167 LEU A C 1
ATOM 1283 O O . LEU A 1 167 ? 1.574 -0.905 -10.967 1.00 91.00 167 LEU A O 1
ATOM 1287 N N . PRO A 1 168 ? 3.706 -0.588 -10.301 1.00 90.25 168 PRO A N 1
ATOM 1288 C CA . PRO A 1 168 ? 3.729 -1.758 -9.441 1.00 90.25 168 PRO A CA 1
ATOM 1289 C C . PRO A 1 168 ? 2.834 -1.468 -8.237 1.00 90.25 168 PRO A C 1
ATOM 1291 O O . PRO A 1 168 ? 3.187 -0.676 -7.368 1.00 90.25 168 PRO A O 1
ATOM 1294 N N . THR A 1 169 ? 1.647 -2.070 -8.218 1.00 93.81 169 THR A N 1
ATOM 1295 C CA . THR A 1 169 ? 0.628 -1.824 -7.193 1.00 93.81 169 THR A CA 1
ATOM 1296 C C . THR A 1 169 ? 0.065 -3.143 -6.683 1.00 93.81 169 THR A C 1
ATOM 1298 O O . THR A 1 169 ? -0.438 -3.959 -7.452 1.00 93.81 169 THR A O 1
ATOM 1301 N N . LEU A 1 170 ? 0.116 -3.330 -5.367 1.00 96.12 170 LEU A N 1
ATOM 1302 C CA . LEU A 1 170 ? -0.441 -4.458 -4.638 1.00 96.12 170 LEU A CA 1
ATOM 1303 C C . LEU A 1 170 ? -1.506 -3.949 -3.662 1.00 96.12 170 LEU A C 1
ATOM 1305 O O . LEU A 1 170 ? -1.227 -3.098 -2.818 1.00 96.12 170 LEU A O 1
ATOM 1309 N N . MET A 1 171 ? -2.707 -4.519 -3.748 1.00 97.19 171 MET A N 1
ATOM 1310 C CA . MET A 1 171 ? -3.751 -4.377 -2.735 1.00 97.19 171 MET A CA 1
ATOM 1311 C C . MET A 1 171 ? -3.851 -5.682 -1.939 1.00 97.19 171 MET A C 1
ATOM 1313 O O . MET A 1 171 ? -3.995 -6.749 -2.535 1.00 97.19 171 MET A O 1
ATOM 1317 N N . ALA A 1 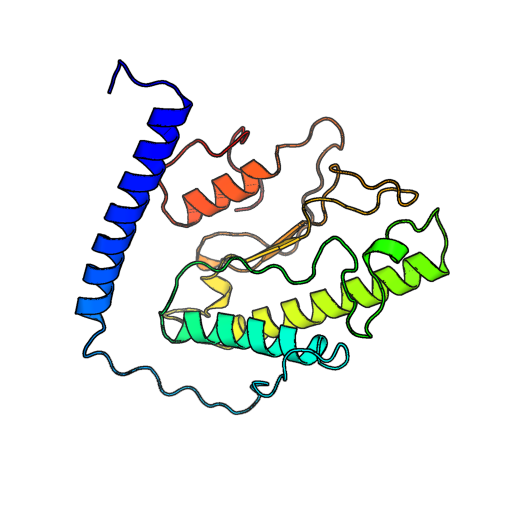172 ? -3.798 -5.607 -0.610 1.00 97.75 172 ALA A N 1
ATOM 1318 C CA . ALA A 1 172 ? -3.874 -6.763 0.284 1.00 97.75 172 ALA A CA 1
ATOM 1319 C C . ALA A 1 172 ? -4.720 -6.477 1.539 1.00 97.75 172 ALA A C 1
ATOM 1321 O O . ALA A 1 172 ? -4.964 -5.322 1.890 1.00 97.75 172 ALA A O 1
ATOM 1322 N N . GLY A 1 173 ? -5.167 -7.541 2.214 1.00 97.81 173 GLY A N 1
ATOM 1323 C CA . GLY A 1 173 ? -5.983 -7.459 3.434 1.00 97.81 173 GLY A CA 1
ATOM 1324 C C . GLY A 1 173 ? -7.415 -6.954 3.203 1.00 97.81 173 GLY A C 1
ATOM 1325 O O . GLY A 1 173 ? -7.880 -6.832 2.072 1.00 97.81 173 GLY A O 1
ATOM 1326 N N . GLY A 1 174 ? -8.168 -6.705 4.269 1.00 97.62 174 GLY A N 1
ATOM 1327 C CA . GLY A 1 174 ? -9.503 -6.111 4.163 1.00 97.62 174 GLY A CA 1
ATOM 1328 C C . GLY A 1 174 ? -10.577 -7.064 3.622 1.00 97.62 174 GLY A C 1
ATOM 1329 O O . GLY A 1 174 ? -11.558 -6.610 3.033 1.00 97.62 174 GLY A O 1
ATOM 1330 N N . ALA A 1 175 ? -10.436 -8.381 3.799 1.00 97.12 175 ALA A N 1
ATOM 1331 C CA . ALA A 1 175 ? -11.462 -9.347 3.395 1.00 97.12 175 ALA A CA 1
ATOM 1332 C C . ALA A 1 175 ? -12.822 -9.079 4.076 1.00 97.12 175 ALA A C 1
ATOM 1334 O O . ALA A 1 175 ? -13.864 -9.145 3.426 1.00 97.12 175 ALA A O 1
ATOM 1335 N N . LYS A 1 176 ? -12.828 -8.667 5.353 1.00 96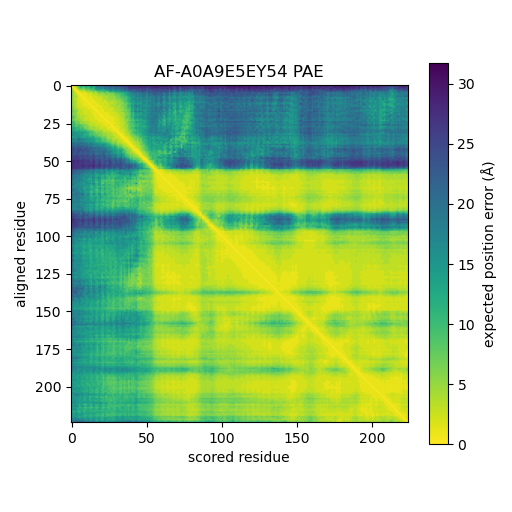.56 176 LYS A N 1
ATOM 1336 C CA . LYS A 1 176 ? -14.036 -8.231 6.085 1.00 96.56 176 LYS A CA 1
ATOM 1337 C C . LYS A 1 176 ? -14.533 -6.850 5.658 1.00 96.56 176 LYS A C 1
ATOM 1339 O O . LYS A 1 176 ? -15.669 -6.494 5.947 1.00 96.56 176 LYS A O 1
ATOM 1344 N N . LEU A 1 177 ? -13.718 -6.108 4.914 1.00 95.62 177 LEU A N 1
ATOM 1345 C CA . LEU A 1 177 ? -14.119 -4.898 4.200 1.00 95.62 177 LEU A CA 1
ATOM 1346 C C . LEU A 1 177 ? -14.575 -5.220 2.768 1.00 95.62 177 LEU A C 1
ATOM 1348 O O . LEU A 1 177 ? -14.960 -4.319 2.032 1.00 95.62 177 LEU A O 1
ATOM 1352 N N . GLY A 1 178 ? -14.595 -6.492 2.362 1.00 95.88 178 GLY A N 1
ATOM 1353 C CA . GLY A 1 178 ? -15.112 -6.961 1.077 1.00 95.88 178 GLY A CA 1
ATOM 1354 C C . GLY A 1 178 ? -14.120 -6.909 -0.084 1.00 95.88 178 GLY A C 1
ATOM 1355 O O . GLY A 1 178 ? -14.558 -6.973 -1.224 1.00 95.88 178 GLY A O 1
ATOM 1356 N N . PHE A 1 179 ? -12.814 -6.776 0.159 1.00 96.75 179 PHE A N 1
ATOM 1357 C CA . PHE A 1 179 ? -11.812 -6.906 -0.907 1.00 96.75 179 PHE A CA 1
ATOM 1358 C C . PHE A 1 179 ? -11.669 -8.366 -1.347 1.00 96.75 179 PHE A C 1
ATOM 1360 O O . PHE A 1 179 ? -11.630 -9.265 -0.505 1.00 96.75 179 PHE A O 1
ATOM 1367 N N . LYS A 1 180 ? -11.550 -8.608 -2.662 1.00 94.69 180 LYS A N 1
ATOM 1368 C CA . LYS A 1 180 ? -11.291 -9.955 -3.205 1.00 94.69 180 LYS A CA 1
ATOM 1369 C C . LYS A 1 180 ? -9.877 -10.038 -3.772 1.00 94.69 180 LYS A C 1
ATOM 1371 O O . LYS A 1 180 ? -9.512 -9.262 -4.660 1.00 94.69 180 LYS A O 1
ATOM 1376 N N . HIS A 1 181 ? -9.126 -11.019 -3.280 1.00 95.31 181 HIS A N 1
ATOM 1377 C CA . HIS A 1 181 ? -7.702 -11.231 -3.564 1.00 95.31 181 HIS A CA 1
ATOM 1378 C C . HIS A 1 181 ? -7.461 -12.433 -4.485 1.00 95.31 181 HIS A C 1
ATOM 1380 O O . HIS A 1 181 ? -8.407 -13.080 -4.927 1.00 95.31 181 HIS A O 1
ATOM 1386 N N . GLY A 1 182 ? -6.190 -12.731 -4.778 1.00 93.50 182 GLY A N 1
ATOM 1387 C CA . GLY A 1 182 ? -5.794 -13.894 -5.587 1.00 93.50 182 GLY A CA 1
ATOM 1388 C C . GLY A 1 182 ? -5.929 -13.684 -7.097 1.00 93.50 182 GLY A C 1
ATOM 1389 O O . GLY A 1 182 ? -6.113 -14.643 -7.840 1.00 93.50 182 GLY A O 1
ATOM 1390 N N . ARG A 1 183 ? -5.865 -12.431 -7.554 1.00 94.12 183 ARG A N 1
ATOM 1391 C CA . ARG A 1 183 ? -6.048 -12.048 -8.958 1.00 94.12 183 ARG A CA 1
ATOM 1392 C C . ARG A 1 183 ? -5.088 -10.940 -9.364 1.00 94.12 183 ARG A C 1
ATOM 1394 O O . ARG A 1 183 ? -4.672 -10.142 -8.529 1.00 94.12 183 ARG A O 1
ATOM 1401 N N . HIS A 1 184 ? -4.808 -10.869 -10.660 1.00 94.62 184 HIS A N 1
ATOM 1402 C CA . HIS A 1 184 ? -4.133 -9.744 -11.294 1.00 94.62 184 HIS A CA 1
ATOM 1403 C C . HIS A 1 184 ? -5.157 -8.969 -12.129 1.00 94.62 184 HIS A C 1
ATOM 1405 O O . HIS A 1 184 ? -5.781 -9.536 -13.026 1.00 94.62 184 HIS A O 1
ATOM 1411 N N . LEU A 1 185 ? -5.361 -7.691 -11.807 1.00 93.50 185 LEU A N 1
ATOM 1412 C CA . LEU A 1 185 ? -6.242 -6.801 -12.561 1.00 93.50 185 LEU A CA 1
ATOM 1413 C C . LEU A 1 185 ? -5.410 -6.064 -13.609 1.00 93.50 185 LEU A C 1
ATOM 1415 O O . LEU A 1 185 ? -4.829 -5.021 -13.325 1.00 93.50 185 LEU A O 1
ATOM 1419 N N . ALA A 1 186 ? -5.327 -6.642 -14.803 1.00 91.56 186 ALA A N 1
ATOM 1420 C CA . ALA A 1 186 ? -4.665 -6.005 -15.931 1.00 91.56 186 ALA A CA 1
ATOM 1421 C C . ALA A 1 186 ? -5.621 -5.022 -16.620 1.00 91.56 186 ALA A C 1
ATOM 1423 O O . ALA A 1 186 ? -6.790 -5.338 -16.853 1.00 91.56 186 ALA A O 1
ATOM 1424 N N . PHE A 1 187 ? -5.104 -3.850 -16.973 1.00 90.69 187 PHE A N 1
ATOM 1425 C CA . PHE A 1 187 ? -5.826 -2.821 -17.714 1.00 90.69 187 PHE A CA 1
ATOM 1426 C C . PHE A 1 187 ? -5.059 -2.461 -18.986 1.00 90.69 187 PHE A C 1
ATOM 1428 O O . PHE A 1 187 ? -3.861 -2.720 -19.095 1.00 90.69 187 PHE A O 1
ATOM 1435 N N . ASP A 1 188 ? -5.761 -1.874 -19.950 1.00 90.44 188 ASP A N 1
ATOM 1436 C CA . ASP A 1 188 ? -5.149 -1.373 -21.177 1.00 90.44 188 ASP A CA 1
ATOM 1437 C C . ASP A 1 188 ? -4.173 -0.223 -20.869 1.00 90.44 188 ASP A C 1
ATOM 1439 O O . ASP A 1 188 ? -4.509 0.686 -20.116 1.00 90.44 188 ASP A O 1
ATOM 1443 N N . ALA A 1 189 ? -2.971 -0.248 -21.447 1.00 84.31 189 ALA A N 1
ATOM 1444 C CA . ALA A 1 189 ? -1.900 0.692 -21.104 1.00 84.31 189 ALA A CA 1
ATOM 1445 C C . ALA A 1 189 ? -2.164 2.148 -21.537 1.00 84.31 189 ALA A C 1
ATOM 1447 O O . ALA A 1 189 ? -1.509 3.056 -21.020 1.00 84.31 189 ALA A O 1
ATOM 1448 N N . ASP A 1 190 ? -3.100 2.375 -22.459 1.00 86.75 190 ASP A N 1
ATOM 1449 C CA . ASP A 1 190 ? -3.471 3.707 -22.947 1.00 86.75 190 ASP A CA 1
ATOM 1450 C C . ASP A 1 190 ? -4.897 4.100 -22.532 1.00 86.75 190 ASP A C 1
ATOM 1452 O O . ASP A 1 190 ? -5.230 5.284 -22.466 1.00 86.75 190 ASP A O 1
ATOM 1456 N N . LYS A 1 191 ? -5.736 3.114 -22.198 1.00 90.00 191 LYS A N 1
ATOM 1457 C CA . LYS A 1 191 ? -7.115 3.285 -21.736 1.00 90.00 191 LYS A CA 1
ATOM 1458 C C . LYS A 1 191 ? -7.360 2.546 -20.416 1.00 90.00 191 LYS A C 1
ATOM 1460 O O . LYS A 1 191 ? -8.251 1.700 -20.307 1.00 90.00 191 LYS A O 1
ATOM 1465 N N . HIS A 1 192 ? -6.583 2.891 -19.395 1.00 90.88 192 HIS A N 1
ATOM 1466 C CA . HIS A 1 192 ? -6.747 2.386 -18.031 1.00 90.88 192 HIS A CA 1
ATOM 1467 C C . HIS A 1 192 ? -7.551 3.356 -17.148 1.00 90.88 192 HIS A C 1
ATOM 1469 O O . HIS A 1 192 ? -7.567 4.566 -17.390 1.00 90.88 192 HIS A O 1
ATOM 1475 N N . PRO A 1 193 ? -8.195 2.857 -16.077 1.00 92.69 193 PRO A N 1
ATOM 1476 C CA . PRO A 1 193 ? -8.673 3.724 -15.010 1.00 92.69 193 PRO A CA 1
ATOM 1477 C C . PRO A 1 193 ? -7.497 4.454 -14.320 1.00 92.69 193 PRO A C 1
ATOM 1479 O O . PRO A 1 193 ? -6.394 3.902 -14.232 1.00 92.69 193 PRO A O 1
ATOM 1482 N N . PRO A 1 194 ? -7.712 5.670 -13.791 1.00 93.19 194 PRO A N 1
ATOM 1483 C CA . PRO A 1 194 ? -6.742 6.342 -12.928 1.00 93.19 194 PRO A CA 1
ATOM 1484 C C . PRO A 1 194 ? -6.432 5.526 -11.665 1.00 93.19 194 PRO A C 1
ATOM 1486 O O . PRO A 1 194 ? -7.327 4.894 -11.097 1.00 93.19 194 PRO A O 1
ATOM 1489 N N . LEU A 1 195 ? -5.189 5.588 -11.166 1.00 93.12 195 LEU A N 1
ATOM 1490 C CA . LEU A 1 195 ? -4.804 4.937 -9.900 1.00 93.12 195 LEU A CA 1
ATOM 1491 C C . LEU A 1 195 ? -5.661 5.436 -8.724 1.00 93.12 195 LEU A C 1
ATOM 1493 O O . LEU A 1 195 ? -5.985 4.677 -7.812 1.00 93.12 195 LEU A O 1
ATOM 1497 N N . SER A 1 196 ? -6.088 6.698 -8.768 1.00 95.56 196 SER A N 1
ATOM 1498 C CA . SER A 1 196 ? -6.987 7.307 -7.786 1.00 95.56 196 SER A CA 1
ATOM 1499 C C . SER A 1 196 ? -8.331 6.578 -7.645 1.00 95.56 196 SER A C 1
ATOM 1501 O O . SER A 1 196 ? -8.941 6.674 -6.580 1.00 95.56 196 SER A O 1
ATOM 1503 N N . ASN A 1 197 ? -8.756 5.759 -8.620 1.00 96.38 197 ASN A N 1
ATOM 1504 C CA . ASN A 1 197 ? -9.917 4.873 -8.468 1.00 96.38 197 ASN A CA 1
ATOM 1505 C C . ASN A 1 197 ? -9.701 3.820 -7.358 1.00 96.38 197 ASN A C 1
ATOM 1507 O O . ASN A 1 197 ? -10.653 3.459 -6.661 1.00 96.38 197 ASN A O 1
ATOM 1511 N N . VAL A 1 198 ? -8.464 3.345 -7.142 1.00 96.06 198 VAL A N 1
ATOM 1512 C CA . VAL A 1 198 ? -8.110 2.467 -6.006 1.00 96.06 198 VAL A CA 1
ATOM 1513 C C . VAL A 1 198 ? -8.326 3.212 -4.693 1.00 96.06 198 VAL A C 1
ATOM 1515 O O . VAL A 1 198 ? -9.020 2.719 -3.805 1.00 96.06 198 VAL A O 1
ATOM 1518 N N . LEU A 1 199 ? -7.795 4.432 -4.597 1.00 96.56 199 LEU A N 1
ATOM 1519 C CA . LEU A 1 199 ? -7.868 5.257 -3.390 1.00 96.56 199 LEU A CA 1
ATOM 1520 C C . LEU A 1 199 ? -9.308 5.673 -3.063 1.00 96.56 199 LEU A C 1
ATOM 1522 O O . LEU A 1 199 ? -9.716 5.591 -1.906 1.00 96.56 199 LEU A O 1
ATOM 1526 N N . LEU A 1 200 ? -10.116 6.022 -4.071 1.00 97.94 200 LEU A N 1
ATOM 1527 C CA . LEU A 1 200 ? -11.547 6.276 -3.891 1.00 97.94 200 LEU A CA 1
ATOM 1528 C C . LEU A 1 200 ? -12.278 5.032 -3.366 1.00 97.94 200 LEU A C 1
ATOM 1530 O O . LEU A 1 200 ? -13.097 5.135 -2.455 1.00 97.94 200 LEU A O 1
ATOM 1534 N N . THR A 1 201 ? -11.945 3.850 -3.892 1.00 97.69 201 THR A N 1
ATOM 1535 C CA . THR A 1 201 ? -12.513 2.580 -3.410 1.00 97.69 201 THR A CA 1
ATOM 1536 C C . THR A 1 201 ? -12.155 2.336 -1.946 1.00 97.69 201 THR A C 1
ATOM 1538 O O . THR A 1 201 ? -13.029 1.994 -1.152 1.00 97.69 201 THR A O 1
ATOM 1541 N N . MET A 1 202 ? -10.894 2.556 -1.563 1.00 97.44 202 MET A N 1
ATOM 1542 C CA . MET A 1 202 ? -10.449 2.428 -0.173 1.00 97.44 202 MET A CA 1
ATOM 1543 C C . MET A 1 202 ? -11.174 3.414 0.750 1.00 97.44 202 MET A C 1
ATOM 1545 O O . MET A 1 202 ? -11.658 3.008 1.803 1.00 97.44 202 MET A O 1
ATOM 1549 N N . LEU A 1 203 ? -11.312 4.686 0.356 1.00 96.31 203 LEU A N 1
ATOM 1550 C CA . LEU A 1 203 ? -12.051 5.694 1.128 1.00 96.31 203 LEU A CA 1
ATOM 1551 C C . LEU A 1 203 ? -13.485 5.246 1.422 1.00 96.31 203 LEU A C 1
ATOM 1553 O O . LEU A 1 203 ? -13.908 5.247 2.578 1.00 96.31 203 LEU A O 1
ATOM 1557 N N . GLN A 1 204 ? -14.208 4.794 0.397 1.00 97.12 204 GLN A N 1
ATOM 1558 C CA . GLN A 1 204 ? -15.576 4.307 0.567 1.00 97.12 204 GLN A CA 1
ATOM 1559 C C . GLN A 1 204 ? -15.636 3.050 1.445 1.00 97.12 204 GLN A C 1
ATOM 1561 O O . GLN A 1 204 ? -16.536 2.917 2.271 1.00 97.12 204 GLN A O 1
ATOM 1566 N N . LYS A 1 205 ? -14.650 2.149 1.340 1.00 95.69 205 LYS A N 1
ATOM 1567 C CA . LYS A 1 205 ? -14.549 0.965 2.208 1.00 95.69 205 LYS A CA 1
ATOM 1568 C C . LYS A 1 205 ? -14.208 1.285 3.665 1.00 95.69 205 LYS A C 1
ATOM 1570 O O . LYS A 1 205 ? -14.520 0.475 4.531 1.00 95.69 205 LYS A O 1
ATOM 1575 N N . MET A 1 206 ? -13.662 2.468 3.946 1.00 93.62 206 MET A N 1
ATOM 1576 C CA . MET A 1 206 ? -13.524 3.012 5.306 1.00 93.62 206 MET A CA 1
ATOM 1577 C C . MET A 1 206 ? -14.781 3.745 5.799 1.00 93.62 206 MET A C 1
ATOM 1579 O O . MET A 1 206 ? -14.759 4.311 6.889 1.00 93.62 206 MET A O 1
ATOM 1583 N N . GLY A 1 207 ? -15.866 3.767 5.018 1.00 94.19 207 GLY A N 1
ATOM 1584 C CA . GLY A 1 207 ? -17.103 4.467 5.369 1.00 94.19 207 GLY A CA 1
ATOM 1585 C C . GLY A 1 207 ? -17.085 5.967 5.068 1.00 94.19 207 GLY A C 1
ATOM 1586 O O . GLY A 1 207 ? -17.933 6.698 5.573 1.00 94.19 207 GLY A O 1
ATOM 1587 N N . VAL A 1 208 ? -16.137 6.457 4.260 1.00 95.06 208 VAL A N 1
ATOM 1588 C CA . VAL A 1 208 ? -16.139 7.858 3.817 1.00 95.06 208 VAL A CA 1
ATOM 1589 C C . VAL A 1 208 ? -17.150 8.028 2.682 1.00 95.06 208 VAL A C 1
ATOM 1591 O O . VAL A 1 208 ? -16.960 7.512 1.581 1.00 95.06 208 VAL A O 1
ATOM 1594 N N . GLU A 1 209 ? -18.206 8.798 2.935 1.00 95.56 209 GLU A N 1
ATOM 1595 C CA . GLU A 1 209 ? -19.264 9.106 1.966 1.00 95.56 209 GLU A CA 1
ATOM 1596 C C . GLU A 1 209 ? -18.800 10.155 0.937 1.00 95.56 209 GLU A C 1
ATOM 1598 O O . GLU A 1 209 ? -19.167 11.328 0.984 1.00 95.56 209 GLU A O 1
ATOM 1603 N N . THR A 1 210 ? -17.948 9.744 -0.005 1.00 95.75 210 THR A N 1
ATOM 1604 C CA . THR A 1 210 ? -17.504 10.589 -1.122 1.00 95.75 210 THR A CA 1
ATOM 1605 C C . THR A 1 210 ? -17.539 9.838 -2.445 1.00 95.75 210 THR A C 1
ATOM 1607 O O . THR A 1 210 ? -17.194 8.662 -2.523 1.00 95.75 210 THR A O 1
ATOM 1610 N N . ASN A 1 211 ? -17.899 10.551 -3.512 1.00 95.38 211 ASN A N 1
ATOM 1611 C CA . ASN A 1 211 ? -17.830 10.067 -4.894 1.00 95.38 211 ASN A CA 1
ATOM 1612 C C . ASN A 1 211 ? -16.650 10.673 -5.669 1.00 95.38 211 ASN A C 1
ATOM 1614 O O . ASN A 1 211 ? -16.559 10.502 -6.880 1.00 95.38 211 ASN A O 1
ATOM 1618 N N . LYS A 1 212 ? -15.781 11.439 -4.997 1.00 95.00 212 LYS A N 1
ATOM 1619 C CA . LYS A 1 212 ? -14.675 12.168 -5.623 1.00 95.00 212 LYS A CA 1
ATOM 1620 C C . LYS A 1 212 ? -13.395 12.008 -4.820 1.00 95.00 212 LYS A C 1
ATOM 1622 O O . LYS A 1 212 ? -13.402 12.150 -3.597 1.00 95.00 212 LYS A O 1
ATOM 1627 N N . PHE A 1 213 ? -12.301 11.782 -5.535 1.00 96.12 213 PHE A N 1
ATOM 1628 C CA . PHE A 1 213 ? -10.951 11.829 -4.998 1.00 96.12 213 PHE A CA 1
ATOM 1629 C C . PHE A 1 213 ? -9.968 12.089 -6.144 1.00 96.12 213 PHE A C 1
ATOM 1631 O O . PHE A 1 213 ? -9.893 11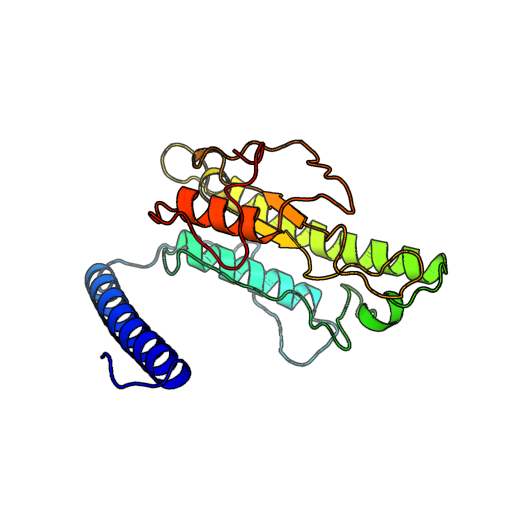.282 -7.062 1.00 96.12 213 PHE A O 1
ATOM 1638 N N . ALA A 1 214 ? -9.233 13.204 -6.098 1.00 95.19 214 ALA A N 1
ATOM 1639 C CA . ALA A 1 214 ? -8.314 13.613 -7.166 1.00 95.19 214 ALA A CA 1
ATOM 1640 C C . ALA A 1 214 ? -8.957 13.513 -8.571 1.00 95.19 214 ALA A C 1
ATOM 1642 O O . ALA A 1 214 ? -10.038 14.058 -8.793 1.00 95.19 214 ALA A O 1
ATOM 1643 N N . ASP A 1 215 ? -8.300 12.821 -9.497 1.00 94.50 215 ASP A N 1
ATOM 1644 C CA . ASP A 1 215 ? -8.734 12.540 -10.866 1.00 94.50 215 ASP A CA 1
ATOM 1645 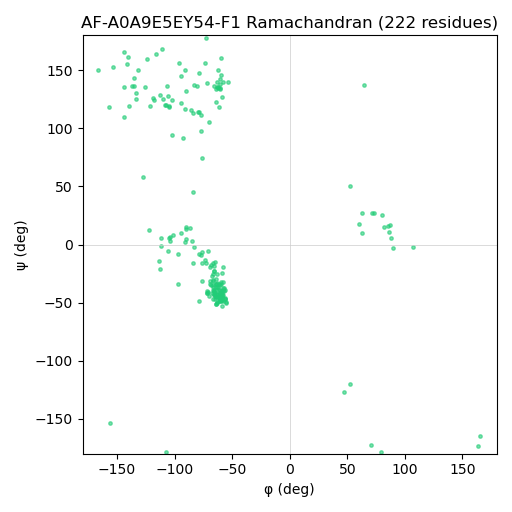C C . ASP A 1 215 ? -9.533 11.228 -11.002 1.00 94.50 215 ASP A C 1
ATOM 1647 O O . ASP A 1 215 ? -9.731 10.740 -12.115 1.00 94.50 215 ASP A O 1
ATOM 1651 N N . ALA A 1 216 ? -10.013 10.651 -9.893 1.00 96.56 216 ALA A N 1
ATOM 1652 C CA . ALA A 1 216 ? -10.773 9.409 -9.931 1.00 96.56 216 ALA A CA 1
ATOM 1653 C C . ALA A 1 216 ? -12.053 9.578 -10.756 1.00 96.56 216 ALA A C 1
ATOM 1655 O O . ALA A 1 216 ? -12.827 10.522 -10.579 1.00 96.56 216 ALA A O 1
ATOM 1656 N N . THR A 1 217 ? -12.305 8.606 -11.625 1.00 96.25 217 THR A N 1
ATOM 1657 C CA . THR A 1 217 ? -13.503 8.532 -12.476 1.00 96.25 217 THR A CA 1
ATOM 1658 C C . THR A 1 217 ? -14.586 7.629 -11.882 1.00 96.25 217 THR A C 1
ATOM 1660 O O . THR A 1 217 ? -15.706 7.591 -12.388 1.00 96.25 217 THR A O 1
ATOM 1663 N N . GLY A 1 218 ? -14.268 6.911 -10.802 1.00 96.38 218 GLY A N 1
ATOM 1664 C CA . GLY A 1 218 ? -15.161 6.005 -10.086 1.00 96.38 218 GLY A CA 1
ATOM 1665 C C . GLY A 1 218 ? -14.383 5.066 -9.165 1.00 96.38 218 GLY A C 1
ATOM 1666 O O . GLY A 1 218 ? -13.173 5.206 -8.995 1.00 96.38 218 GLY A O 1
ATOM 1667 N N . THR A 1 219 ? -15.063 4.093 -8.562 1.00 96.25 219 THR A N 1
ATOM 1668 C CA . THR A 1 219 ? -14.381 2.994 -7.866 1.00 96.25 219 THR A CA 1
ATOM 1669 C C . THR A 1 219 ? -13.754 2.027 -8.869 1.00 96.25 219 THR A C 1
ATOM 1671 O O . THR A 1 219 ? -14.163 1.939 -10.031 1.00 96.25 219 THR A O 1
ATOM 1674 N N . LEU A 1 220 ? -12.725 1.297 -8.440 1.00 95.50 220 LEU A N 1
ATOM 1675 C CA . LEU A 1 220 ? -12.048 0.342 -9.303 1.00 95.50 220 LEU A CA 1
ATOM 1676 C C . LEU A 1 220 ? -12.865 -0.950 -9.392 1.00 95.50 220 LEU A C 1
ATOM 1678 O O . LEU A 1 220 ? -13.014 -1.694 -8.418 1.00 95.50 220 LEU A O 1
ATOM 1682 N N . THR A 1 221 ? -13.379 -1.224 -10.591 1.00 91.12 221 THR A N 1
ATOM 1683 C CA . THR A 1 221 ? -14.130 -2.452 -10.865 1.00 91.12 221 THR A CA 1
ATOM 1684 C C . THR A 1 221 ? -13.251 -3.670 -10.628 1.00 91.12 221 THR A C 1
ATOM 1686 O O . THR A 1 221 ? -12.104 -3.726 -11.065 1.00 91.12 221 THR A O 1
ATOM 1689 N N . GLY A 1 222 ? -13.813 -4.659 -9.936 1.00 90.25 222 GLY A N 1
ATOM 1690 C CA . GLY A 1 222 ? -13.096 -5.881 -9.630 1.00 90.25 222 GLY A CA 1
ATOM 1691 C C . GLY A 1 222 ? -12.001 -5.690 -8.591 1.00 90.25 222 GLY A C 1
ATOM 1692 O O . GLY A 1 222 ? -11.067 -6.464 -8.635 1.00 90.25 222 GLY A O 1
ATOM 1693 N N . LEU A 1 223 ? -12.084 -4.723 -7.669 1.00 91.69 223 LEU A N 1
ATOM 1694 C CA . LEU A 1 223 ? -11.243 -4.688 -6.458 1.00 91.69 223 LEU A CA 1
ATOM 1695 C C . LEU A 1 223 ? -11.969 -5.284 -5.234 1.00 91.69 223 LEU A C 1
ATOM 1697 O O . LEU A 1 223 ? -11.370 -5.994 -4.421 1.00 91.69 223 LEU A O 1
ATOM 1701 N N . VAL A 1 224 ? -13.287 -5.085 -5.180 1.00 90.19 224 VAL A N 1
ATOM 1702 C CA . VAL A 1 224 ? -14.214 -5.550 -4.132 1.00 90.19 224 VAL A CA 1
ATOM 1703 C C . VAL A 1 224 ? -15.213 -6.588 -4.655 1.00 90.19 224 VAL A C 1
ATOM 1705 O O . VAL A 1 224 ? -15.126 -6.989 -5.842 1.00 90.19 224 VAL A O 1
#

pLDDT: mean 85.26, std 12.29, range [48.31, 98.0]